Protein AF-A0A7H0H0S1-F1 (afdb_monomer)

Solvent-accessible surface area (backbone atoms only — not comparable to full-atom values): 18238 Å² total; per-residue (Å²): 135,91,83,56,93,58,48,67,60,55,50,53,62,66,44,64,87,39,47,91,67,46,51,66,54,50,51,44,63,72,69,65,70,82,73,93,69,89,72,92,74,74,80,84,65,96,81,74,85,82,80,85,84,84,82,92,79,82,78,99,81,79,84,77,73,68,64,65,61,56,61,57,58,71,75,71,66,77,82,61,91,79,72,72,86,79,77,87,87,88,84,89,82,92,73,92,73,83,75,77,72,75,81,73,51,70,68,59,53,50,44,50,51,52,44,49,51,44,60,72,71,64,38,32,31,38,34,30,47,54,31,47,52,31,70,52,56,61,54,43,71,71,39,84,70,44,62,33,38,39,34,27,23,71,48,65,68,33,47,53,44,15,42,59,72,67,36,50,90,76,42,56,67,80,62,38,73,25,53,43,80,44,79,46,53,65,70,50,84,56,82,86,54,45,88,26,38,25,36,38,30,61,69,41,68,40,63,40,57,79,89,46,46,67,42,30,45,44,31,49,50,64,62,22,47,37,48,24,41,37,40,32,40,61,23,44,54,31,47,83,73,41,93,88,52,60,95,93,60,70,99,46,92,71,52,66,54,67,42,35,69,68,54,48,50,52,52,48,52,52,52,17,66,78,55,64,34,47,67,49,76,44,75,38,68,76,72,38,96,92,43,44,14,55,24,36,35,38,44,33,37,101

Radius of gyration: 26.63 Å; Cα contacts (8 Å, |Δi|>4): 370; chains: 1; bounding box: 72×60×76 Å

InterPro domains:
  IPR026610 3'-RNA ribose 2'-O-methyltransferase, Hen1 [PTHR21404] (103-302)
  IPR029063 S-adenosyl-L-methionine-dependent methyltransferase superfamily [G3DSA:3.40.50.150] (95-302)
  IPR029063 S-adenosyl-L-methionine-dependent methyltransferase superfamily [SSF53335] (107-270)

Nearest PDB structures (foldseek):
  3jwi-assembly2_B  TM=9.469E-01  e=3.835E-27  Acetivibrio thermocellus ATCC 27405
  3jwi-assembly1_A  TM=9.321E-01  e=4.335E-27  Acetivibrio thermocellus ATCC 27405
  3jwg-assembly1_A  TM=9.479E-01  e=2.008E-26  Acetivibrio thermocellus ATCC 27405
  3jwj-assembly1_A  TM=9.426E-01  e=3.373E-25  Trichormus variabilis ATCC 29413
  3jwh-assembly2_B  TM=9.534E-01  e=8.998E-25  Trichormus variabilis ATCC 29413

Organism: NCBI:txid1385715

pLDDT: mean 76.39, std 25.42, range [26.91, 98.94]

Mean predicted aligned error: 16.57 Å

Sequence (302 aa):
MPQHPDREFITRRYLRNLREYVDPTLERLLAGEVDLTITTASPPSPLSQREGELDSSISSSSLTSGLSDLELALKASPPSPWDSALKADAGLGGEAVVEQAEKQSLHDHRLDRVAEEIRRLGAKRVLDLGCGEGKLVRRLLKIPHVEHILGMDVSHRELQRAHERLHILEMPPKQRERLTLVQGSLLYHDPRLSGYDAAAVVEVIEHLDENRLAAFEQVVFARARPGAVLVTTPNADYNQRYETLSAGEFRHQDHRFEWTRAQFAAWAAGVAERHGYRVRVEPLGPEAEEVGAPSQLAVFER

Foldseek 3Di:
DPDDPCPVVVVCVVCVVVCVPVVVVVVCVVVVDDDPDDDPDDDDDPPPPDDDDDDPDDDDDPPPPPVVVVVVVVVPDDDDPVVPPDDDDDDDDDDDDPPPPDPDDLQLLLLVVVLVVCLVLLWQFEEEEQCFLPSSVLSNLPRVSNQAYEYEHQDPVSLVNNCVVSVLVVDDPSSNVRYHYDYDDLLDADLVLADTQEYEAEAPVQLDAPVSVVSSLCRVQVRSNHQKYKYKFFAPLCQVVDPPDDPPDDPDPSGNDGDHPVRVVVVLVVSCVVRVWDKDKDAGDDADPRRGHRMIMIMTGD

Structure (mmCIF, N/CA/C/O backbone):
data_AF-A0A7H0H0S1-F1
#
_entry.id   AF-A0A7H0H0S1-F1
#
loop_
_atom_site.group_PDB
_atom_site.id
_atom_site.type_symbol
_atom_site.label_atom_id
_atom_site.label_alt_id
_atom_site.label_comp_id
_atom_site.label_asym_id
_atom_site.label_entity_id
_atom_site.label_seq_id
_atom_site.pdbx_PDB_ins_code
_atom_site.Cartn_x
_atom_site.Cartn_y
_atom_site.Cartn_z
_atom_site.occupancy
_atom_site.B_iso_or_equiv
_atom_site.auth_seq_id
_atom_site.auth_comp_id
_atom_site.auth_asym_id
_atom_site.auth_atom_id
_atom_site.pdbx_PDB_model_num
ATOM 1 N N . MET A 1 1 ? 36.741 -11.707 0.275 1.00 51.75 1 MET A N 1
ATOM 2 C CA . MET A 1 1 ? 36.618 -10.526 -0.613 1.00 51.75 1 MET A CA 1
ATOM 3 C C . MET A 1 1 ? 37.913 -9.680 -0.679 1.00 51.75 1 MET A C 1
ATOM 5 O O . MET A 1 1 ? 37.859 -8.500 -0.354 1.00 51.75 1 MET A O 1
ATOM 9 N N . PRO A 1 2 ? 39.101 -10.193 -1.067 1.00 48.47 2 PRO A N 1
ATOM 10 C CA . PRO A 1 2 ? 40.307 -9.350 -1.045 1.00 48.47 2 PRO A CA 1
ATOM 11 C C . PRO A 1 2 ? 40.525 -8.512 -2.319 1.00 48.47 2 PRO A C 1
ATOM 13 O O . PRO A 1 2 ? 41.210 -7.499 -2.230 1.00 48.47 2 PRO A O 1
ATOM 16 N N . GLN A 1 3 ? 39.941 -8.888 -3.466 1.00 53.81 3 GLN A N 1
ATOM 17 C CA . GLN A 1 3 ? 40.306 -8.367 -4.799 1.00 53.81 3 GLN A CA 1
ATOM 18 C C . GLN A 1 3 ? 39.150 -7.661 -5.541 1.00 53.81 3 GLN A C 1
ATOM 20 O O . GLN A 1 3 ? 39.005 -7.818 -6.748 1.00 53.81 3 GLN A O 1
ATOM 25 N N . HIS A 1 4 ? 38.294 -6.906 -4.844 1.00 59.38 4 HIS A N 1
ATOM 26 C CA . HIS A 1 4 ? 37.287 -6.089 -5.536 1.00 59.38 4 HIS A CA 1
ATOM 27 C C . HIS A 1 4 ? 37.911 -4.752 -5.988 1.00 59.38 4 HIS A C 1
ATOM 29 O O . HIS A 1 4 ? 38.485 -4.070 -5.133 1.00 59.38 4 HIS A O 1
ATOM 35 N N . PRO A 1 5 ? 37.793 -4.349 -7.270 1.00 63.06 5 PRO A N 1
ATOM 36 C CA . PRO A 1 5 ? 38.437 -3.140 -7.802 1.00 63.06 5 PRO A CA 1
ATOM 37 C C . PRO A 1 5 ? 38.021 -1.866 -7.049 1.00 63.06 5 PRO A C 1
ATOM 39 O O . P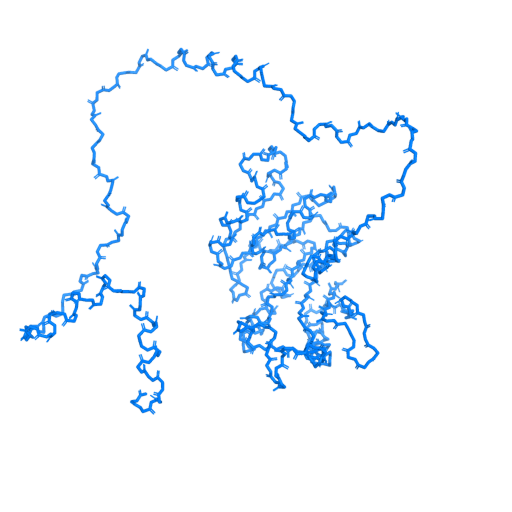RO A 1 5 ? 38.865 -1.041 -6.721 1.00 63.06 5 PRO A O 1
ATOM 42 N N . ASP A 1 6 ? 36.756 -1.774 -6.633 1.00 60.72 6 ASP A N 1
ATOM 43 C CA . ASP A 1 6 ? 36.234 -0.605 -5.904 1.00 60.72 6 ASP A CA 1
ATOM 44 C C . ASP A 1 6 ? 36.243 -0.742 -4.374 1.00 60.72 6 ASP A C 1
ATOM 46 O O . ASP A 1 6 ? 35.540 -0.012 -3.668 1.00 60.72 6 ASP A O 1
ATOM 50 N N . ARG A 1 7 ? 37.021 -1.683 -3.818 1.00 62.78 7 ARG A N 1
ATOM 51 C CA . ARG A 1 7 ? 37.031 -1.956 -2.368 1.00 62.78 7 ARG A CA 1
ATOM 52 C C . ARG A 1 7 ? 37.318 -0.700 -1.551 1.00 62.78 7 ARG A C 1
ATOM 54 O O . ARG A 1 7 ? 36.651 -0.464 -0.547 1.00 62.78 7 ARG A O 1
ATOM 61 N N . GLU A 1 8 ? 38.283 0.115 -1.971 1.00 49.09 8 GLU A N 1
ATOM 62 C CA . GLU A 1 8 ? 38.632 1.349 -1.258 1.00 49.09 8 GLU A CA 1
ATOM 63 C C . GLU A 1 8 ? 37.505 2.379 -1.274 1.00 49.09 8 GLU A C 1
ATOM 65 O O . GLU A 1 8 ? 37.247 3.018 -0.255 1.00 49.09 8 GLU A O 1
ATOM 70 N N . PHE A 1 9 ? 36.798 2.512 -2.395 1.00 56.62 9 PHE A N 1
ATOM 71 C CA . PHE A 1 9 ? 35.687 3.447 -2.522 1.00 56.62 9 PHE A CA 1
ATOM 72 C C . PHE A 1 9 ? 34.494 3.018 -1.659 1.00 56.62 9 PHE A C 1
ATOM 74 O O . PHE A 1 9 ? 33.947 3.826 -0.905 1.00 56.62 9 PHE A O 1
ATOM 81 N N . ILE A 1 10 ? 34.151 1.726 -1.696 1.00 58.00 10 ILE A N 1
ATOM 82 C CA . ILE A 1 10 ? 33.080 1.127 -0.887 1.00 58.00 10 ILE A CA 1
ATOM 83 C C . ILE A 1 10 ? 33.393 1.277 0.606 1.00 58.00 10 ILE A C 1
ATOM 85 O O . ILE A 1 10 ? 32.547 1.723 1.382 1.00 58.00 10 ILE A O 1
ATOM 89 N N . THR A 1 11 ? 34.633 0.985 0.999 1.00 57.53 11 THR A N 1
ATOM 90 C CA . THR A 1 11 ? 35.072 1.079 2.397 1.00 57.53 11 THR A CA 1
ATOM 91 C C . THR A 1 11 ? 35.058 2.531 2.882 1.00 57.53 11 THR A C 1
ATOM 93 O O . THR A 1 11 ? 34.497 2.821 3.936 1.00 57.53 11 THR A O 1
ATOM 96 N N . ARG A 1 12 ? 35.581 3.484 2.096 1.00 58.66 12 ARG A N 1
ATOM 97 C CA . ARG A 1 12 ? 35.566 4.913 2.463 1.00 58.66 12 ARG A CA 1
ATOM 98 C C . ARG A 1 12 ? 34.150 5.474 2.564 1.00 58.66 12 ARG A C 1
ATOM 100 O O . ARG A 1 12 ? 33.887 6.287 3.446 1.00 58.66 12 ARG A O 1
ATOM 107 N N . ARG A 1 13 ? 33.233 5.046 1.691 1.00 60.16 13 ARG A N 1
ATOM 108 C CA . ARG A 1 13 ? 31.828 5.477 1.721 1.00 60.16 13 ARG A CA 1
ATOM 109 C C . ARG A 1 13 ? 31.092 4.930 2.944 1.00 60.16 13 ARG A C 1
ATOM 111 O O . ARG A 1 13 ? 30.329 5.674 3.552 1.00 60.16 13 ARG A O 1
ATOM 118 N N . TYR A 1 14 ? 31.351 3.679 3.322 1.00 54.59 14 TYR A N 1
ATOM 119 C CA . TYR A 1 14 ? 30.740 3.040 4.492 1.00 54.59 14 TYR A CA 1
ATOM 120 C C . TYR A 1 14 ? 31.248 3.634 5.815 1.00 54.59 14 TYR A C 1
ATOM 122 O O . TYR A 1 14 ? 30.470 3.877 6.732 1.00 54.59 14 TYR A O 1
ATOM 130 N N . LEU A 1 15 ? 32.543 3.955 5.896 1.00 59.78 15 LEU A N 1
ATOM 131 C CA . LEU A 1 15 ? 33.161 4.502 7.109 1.00 59.78 15 LEU A CA 1
ATOM 132 C C . LEU A 1 15 ? 32.987 6.023 7.265 1.00 59.78 15 LEU A C 1
ATOM 134 O O . LEU A 1 15 ? 33.249 6.565 8.337 1.00 59.78 15 LEU A O 1
ATOM 138 N N . ARG A 1 16 ? 32.505 6.730 6.232 1.00 52.47 16 ARG A N 1
ATOM 139 C CA . ARG A 1 16 ? 32.332 8.196 6.243 1.00 52.47 16 ARG A CA 1
ATOM 140 C C . ARG A 1 16 ? 31.423 8.698 7.372 1.00 52.47 16 ARG A C 1
ATOM 142 O O . ARG A 1 16 ? 31.671 9.785 7.881 1.00 52.47 16 ARG A O 1
ATOM 149 N N . ASN A 1 17 ? 30.422 7.911 7.770 1.00 52.28 17 ASN A N 1
ATOM 150 C CA . ASN A 1 17 ? 29.458 8.264 8.822 1.00 52.28 17 ASN A CA 1
ATOM 151 C C . ASN A 1 17 ? 29.752 7.577 10.170 1.00 52.28 17 ASN A C 1
ATOM 153 O O . ASN A 1 17 ? 28.942 7.665 11.084 1.00 52.28 17 ASN A O 1
ATOM 157 N N . LEU A 1 18 ? 30.888 6.880 10.285 1.00 54.31 18 LEU A N 1
ATOM 158 C CA . LEU A 1 18 ? 31.301 6.125 11.476 1.00 54.31 18 LEU A CA 1
ATOM 159 C C . LEU A 1 18 ? 32.645 6.615 12.043 1.00 54.31 18 LEU A C 1
ATOM 161 O O . LEU A 1 18 ? 33.227 5.944 12.890 1.00 54.31 18 LEU A O 1
ATOM 165 N N . ARG A 1 19 ? 33.142 7.776 11.588 1.00 52.06 19 ARG A N 1
ATOM 166 C CA . ARG A 1 19 ? 34.465 8.317 11.957 1.00 52.06 19 ARG A CA 1
ATOM 167 C C . ARG A 1 19 ? 34.700 8.378 13.469 1.00 52.06 19 ARG A C 1
ATOM 169 O O . ARG A 1 19 ? 35.736 7.910 13.917 1.00 52.06 19 ARG A O 1
ATOM 176 N N . GLU A 1 20 ? 33.706 8.802 14.252 1.00 52.19 20 GLU A N 1
ATOM 177 C CA . GLU A 1 20 ? 33.796 8.847 15.726 1.00 52.19 20 GLU A CA 1
ATOM 178 C C . GLU A 1 20 ? 34.090 7.488 16.391 1.00 52.19 20 GLU A C 1
ATOM 180 O O . GLU A 1 20 ? 34.655 7.452 17.479 1.00 52.19 20 GLU A O 1
ATOM 185 N N . TYR A 1 21 ? 33.754 6.367 15.748 1.00 57.50 21 TYR A N 1
ATOM 186 C CA . TYR A 1 21 ? 33.985 5.015 16.277 1.00 57.50 21 TYR A CA 1
ATOM 187 C C . TYR A 1 21 ? 35.213 4.333 15.656 1.00 57.50 21 TYR A C 1
ATOM 189 O O . TYR A 1 21 ? 35.833 3.449 16.254 1.00 57.50 21 TYR A O 1
ATOM 197 N N . VAL A 1 22 ? 35.555 4.733 14.433 1.00 57.22 22 VAL A N 1
ATOM 198 C CA . VAL A 1 22 ? 36.598 4.120 13.605 1.00 57.22 22 VAL A CA 1
ATOM 199 C C . VAL A 1 22 ? 37.970 4.696 13.944 1.00 57.22 22 VAL A C 1
ATOM 201 O O . VAL A 1 22 ? 38.921 3.930 14.094 1.00 57.22 22 VAL A O 1
ATOM 204 N N . ASP A 1 23 ? 38.053 6.009 14.148 1.00 61.53 23 ASP A N 1
ATOM 205 C CA . ASP A 1 23 ? 39.304 6.723 14.408 1.00 61.53 23 ASP A CA 1
ATOM 206 C C . ASP A 1 23 ? 39.995 6.281 15.719 1.00 61.53 23 ASP A C 1
ATOM 208 O O . ASP A 1 23 ? 41.158 5.879 15.646 1.00 61.53 23 ASP A O 1
ATOM 212 N N . PRO A 1 24 ? 39.318 6.185 16.886 1.00 63.12 24 PRO A N 1
ATOM 213 C CA . PRO A 1 24 ? 39.983 5.745 18.121 1.00 63.12 24 PRO A CA 1
ATOM 214 C C . PRO A 1 24 ? 40.413 4.268 18.085 1.00 63.12 24 PRO A C 1
ATOM 216 O O . PRO A 1 24 ? 41.373 3.872 18.744 1.00 63.12 24 PRO A O 1
ATOM 219 N N . THR A 1 25 ? 39.727 3.430 17.302 1.00 60.41 25 THR A N 1
ATOM 220 C CA . THR A 1 25 ? 40.088 2.012 17.135 1.00 60.41 25 THR A CA 1
ATOM 221 C C . THR A 1 25 ? 41.319 1.860 16.234 1.00 60.41 25 THR A C 1
ATOM 223 O O . THR A 1 25 ? 42.203 1.047 16.510 1.00 60.41 25 THR A O 1
ATOM 226 N N . LEU A 1 26 ? 41.403 2.664 15.170 1.00 57.91 26 LEU A N 1
ATOM 227 C CA . LEU A 1 26 ? 42.546 2.707 14.256 1.00 57.91 26 LEU A CA 1
ATOM 228 C C . LEU A 1 26 ? 43.794 3.304 14.911 1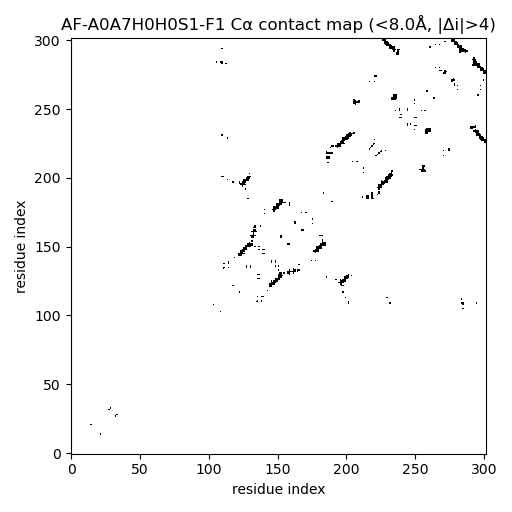.00 57.91 26 LEU A C 1
ATOM 230 O O . LEU A 1 26 ? 44.885 2.779 14.697 1.00 57.91 26 LEU A O 1
ATOM 234 N N . GLU A 1 27 ? 43.645 4.336 15.743 1.00 62.88 27 GLU A N 1
ATOM 235 C CA . GLU A 1 27 ? 44.756 4.910 16.511 1.00 62.88 27 GLU A CA 1
ATOM 236 C C . GLU A 1 27 ? 45.379 3.889 17.471 1.00 62.88 27 GLU A C 1
ATOM 238 O O . GLU A 1 27 ? 46.601 3.767 17.515 1.00 62.88 27 GLU A O 1
ATOM 243 N N . ARG A 1 28 ? 44.568 3.075 18.165 1.00 61.81 28 ARG A N 1
ATOM 244 C CA . ARG A 1 28 ? 45.067 2.014 19.065 1.00 61.81 28 ARG A CA 1
ATOM 245 C C . ARG A 1 28 ? 45.800 0.895 18.321 1.00 61.81 28 ARG A C 1
ATOM 247 O O . ARG A 1 28 ? 46.817 0.403 18.800 1.00 61.81 28 ARG A O 1
ATOM 254 N N . LEU A 1 29 ? 45.323 0.528 17.129 1.00 58.50 29 LEU A N 1
ATOM 255 C CA . LEU A 1 29 ? 45.982 -0.460 16.266 1.00 58.50 29 LEU A CA 1
ATOM 256 C C . LEU A 1 29 ? 47.311 0.055 15.692 1.00 58.50 29 LEU A C 1
ATOM 258 O O . LEU A 1 29 ? 48.264 -0.712 15.574 1.00 58.50 29 LEU A O 1
ATOM 262 N N . LEU A 1 30 ? 47.386 1.344 15.346 1.00 63.22 30 LEU A N 1
ATOM 263 C CA . LEU A 1 30 ? 48.600 1.981 14.824 1.00 63.22 30 LEU A CA 1
ATOM 264 C C . LEU A 1 30 ? 49.627 2.297 15.922 1.00 63.22 30 LEU A C 1
ATOM 266 O O . LEU A 1 30 ? 50.823 2.297 15.642 1.00 63.22 30 LEU A O 1
ATOM 270 N N . ALA A 1 31 ? 49.180 2.507 17.164 1.00 64.44 31 ALA A N 1
ATOM 271 C CA . ALA A 1 31 ? 50.039 2.713 18.332 1.00 64.44 31 ALA A CA 1
ATOM 272 C C . ALA A 1 31 ? 50.727 1.425 18.838 1.00 64.44 31 ALA A C 1
ATOM 274 O O . ALA A 1 31 ? 51.567 1.494 19.731 1.00 64.44 31 ALA A O 1
ATOM 275 N N . GLY A 1 32 ? 50.416 0.256 18.261 1.00 52.78 32 GLY A N 1
ATOM 276 C CA . GLY A 1 32 ? 51.100 -1.007 18.565 1.00 52.78 32 GLY A CA 1
ATOM 277 C C . GLY A 1 32 ? 50.740 -1.639 19.915 1.00 52.78 32 GLY A C 1
ATOM 278 O O . GLY A 1 32 ? 51.398 -2.595 20.326 1.00 52.78 32 GLY A O 1
ATOM 279 N N . GLU A 1 33 ? 49.700 -1.160 20.599 1.00 53.19 33 GLU A N 1
ATOM 280 C CA . GLU A 1 33 ? 49.197 -1.789 21.822 1.00 53.19 33 GLU A CA 1
ATOM 281 C C . GLU A 1 33 ? 48.355 -3.022 21.473 1.00 53.19 33 GLU A C 1
ATOM 283 O O . GLU A 1 33 ? 47.150 -2.948 21.232 1.00 53.19 33 GLU A O 1
ATOM 288 N N . VAL A 1 34 ? 49.004 -4.185 21.437 1.00 48.88 34 VAL A N 1
ATOM 289 C CA . VAL A 1 34 ? 48.320 -5.479 21.371 1.00 48.88 34 VAL A CA 1
ATOM 290 C C . VAL A 1 34 ? 48.248 -6.048 22.784 1.00 48.88 34 VAL A C 1
ATOM 292 O O . VAL A 1 34 ? 49.156 -6.754 23.212 1.00 48.88 34 VAL A O 1
ATOM 295 N N . ASP A 1 35 ? 47.160 -5.763 23.498 1.00 46.22 35 ASP A N 1
ATOM 296 C CA . ASP A 1 35 ? 46.737 -6.599 24.623 1.00 46.22 35 ASP A CA 1
ATOM 297 C C . ASP A 1 35 ? 45.446 -7.331 24.235 1.00 46.22 35 ASP A C 1
ATOM 299 O O . ASP A 1 35 ? 44.381 -6.733 24.075 1.00 46.22 35 ASP A O 1
ATOM 303 N N . LEU A 1 36 ? 45.556 -8.642 24.005 1.00 46.06 36 LEU A N 1
ATOM 304 C CA . LEU A 1 36 ? 44.451 -9.523 23.614 1.00 46.06 36 LEU A CA 1
ATOM 305 C C . LEU A 1 36 ? 43.683 -10.018 24.847 1.00 46.06 36 LEU A C 1
ATOM 307 O O . LEU A 1 36 ? 43.446 -11.216 25.010 1.00 46.06 36 LEU A O 1
ATOM 311 N N . THR A 1 37 ? 43.249 -9.099 25.705 1.00 41.47 37 THR A N 1
ATOM 312 C CA . THR A 1 37 ? 42.201 -9.385 26.684 1.00 41.47 37 THR A CA 1
ATOM 313 C C . THR A 1 37 ? 40.862 -8.919 26.111 1.00 41.47 37 THR A C 1
ATOM 315 O O . THR A 1 37 ? 40.578 -7.732 25.971 1.00 41.47 37 THR A O 1
ATOM 318 N N . ILE A 1 38 ? 40.020 -9.879 25.711 1.00 43.75 38 ILE A N 1
ATOM 319 C CA . ILE A 1 38 ? 38.647 -9.604 25.273 1.00 43.75 38 ILE A CA 1
ATOM 320 C C . ILE A 1 38 ? 37.872 -9.085 26.490 1.00 43.75 38 ILE A C 1
ATOM 322 O O . ILE A 1 38 ? 37.417 -9.864 27.324 1.00 43.75 38 ILE A O 1
ATOM 326 N N . THR A 1 39 ? 37.716 -7.767 26.593 1.00 43.22 39 THR A N 1
ATOM 327 C CA . THR A 1 39 ? 36.712 -7.151 27.463 1.00 43.22 39 THR A CA 1
ATOM 328 C C . THR A 1 39 ? 35.393 -7.051 26.697 1.00 43.22 39 THR A C 1
ATOM 330 O O . THR A 1 39 ? 35.318 -6.460 25.622 1.00 43.22 39 THR A O 1
ATOM 333 N N . THR A 1 40 ? 34.335 -7.663 27.231 1.00 40.69 40 THR A N 1
ATOM 334 C CA . THR A 1 40 ? 32.980 -7.702 26.649 1.00 40.69 40 THR A CA 1
ATOM 335 C C . THR A 1 40 ? 32.166 -6.431 26.925 1.00 40.69 40 THR A C 1
ATOM 337 O O . THR A 1 40 ? 30.938 -6.480 26.993 1.00 40.69 40 THR A O 1
ATOM 340 N N . ALA A 1 41 ? 32.812 -5.282 27.121 1.00 42.53 41 ALA A N 1
ATOM 341 C CA . ALA A 1 41 ? 32.106 -4.031 27.371 1.00 42.53 41 ALA A CA 1
ATOM 342 C C . ALA A 1 41 ? 31.658 -3.387 26.047 1.00 42.53 41 ALA A C 1
ATOM 344 O O . ALA A 1 41 ? 32.478 -2.965 25.234 1.00 42.53 41 ALA A O 1
ATOM 345 N N . SER A 1 42 ? 30.340 -3.304 25.838 1.00 41.59 42 SER A N 1
ATOM 346 C CA . SER A 1 42 ? 29.752 -2.472 24.780 1.00 41.59 42 SER A CA 1
ATOM 347 C C . SER A 1 42 ? 29.973 -0.985 25.095 1.00 41.59 42 SER A C 1
ATOM 349 O O . SER A 1 42 ? 29.920 -0.614 26.271 1.00 41.59 42 SER A O 1
ATOM 351 N N . PRO A 1 43 ? 30.196 -0.118 24.089 1.00 42.59 43 PRO A N 1
ATOM 352 C CA . PRO A 1 43 ? 30.277 1.320 24.323 1.00 42.59 43 PRO A CA 1
ATOM 353 C C . PRO A 1 43 ? 28.944 1.843 24.887 1.00 42.59 43 PRO A C 1
ATOM 355 O O . PRO A 1 43 ? 27.885 1.287 24.569 1.00 42.59 43 PRO A O 1
ATOM 358 N N . PRO A 1 44 ? 28.967 2.890 25.732 1.00 40.72 44 PRO A N 1
ATOM 359 C CA . PRO A 1 44 ? 27.749 3.434 26.312 1.00 40.72 44 PRO A CA 1
ATOM 360 C C . PRO A 1 44 ? 26.812 3.959 25.219 1.00 40.72 44 PRO A C 1
ATOM 362 O O . PRO A 1 44 ? 27.231 4.593 24.251 1.00 40.72 44 PRO A O 1
ATOM 365 N N . SER A 1 45 ? 25.523 3.675 25.398 1.00 41.41 45 SER A N 1
ATOM 366 C CA . SER A 1 45 ? 24.447 4.188 24.553 1.00 41.41 45 SER A CA 1
ATOM 367 C C . SER A 1 45 ? 24.312 5.708 24.745 1.00 41.41 45 SER A C 1
ATOM 369 O O . SER A 1 45 ? 24.345 6.167 25.889 1.00 41.41 45 SER A O 1
ATOM 371 N N . PRO A 1 46 ? 24.088 6.509 23.685 1.00 37.78 46 PRO A N 1
ATOM 372 C CA . PRO A 1 46 ? 23.969 7.971 23.776 1.00 37.78 46 PRO A CA 1
ATOM 373 C C . PRO A 1 46 ? 22.714 8.469 24.525 1.00 37.78 46 PRO A C 1
ATOM 375 O O . PRO A 1 46 ? 22.442 9.665 24.548 1.00 37.78 46 PRO A O 1
ATOM 378 N N . LEU A 1 47 ? 21.952 7.576 25.164 1.00 37.31 47 LEU A N 1
ATOM 379 C CA . LEU A 1 47 ? 20.775 7.896 25.976 1.00 37.31 47 LEU A CA 1
ATOM 380 C C . LEU A 1 47 ? 21.035 7.913 27.494 1.00 37.31 47 LEU A C 1
ATOM 382 O O . LEU A 1 47 ? 20.097 8.149 28.245 1.00 37.31 47 LEU A O 1
ATOM 386 N N . SER A 1 48 ? 22.268 7.699 27.974 1.00 40.59 48 SER A N 1
ATOM 387 C CA . SER A 1 48 ? 22.556 7.651 29.423 1.00 40.59 48 SER A CA 1
ATOM 388 C C . SER A 1 48 ? 23.251 8.892 29.999 1.00 40.59 48 SER A C 1
ATOM 390 O O . SER A 1 48 ? 23.752 8.842 31.118 1.00 40.59 48 SER A O 1
ATOM 392 N N . GLN A 1 49 ? 23.311 10.009 29.269 1.00 38.09 49 GLN A N 1
ATOM 393 C CA . GLN A 1 49 ? 23.826 11.280 29.795 1.00 38.09 49 GLN A CA 1
ATOM 394 C C . GLN A 1 49 ? 22.742 12.354 29.772 1.00 38.09 49 GLN A C 1
ATOM 396 O O . GLN A 1 49 ? 22.812 13.305 28.999 1.00 38.09 49 GLN A O 1
ATOM 401 N N . ARG A 1 50 ? 21.714 12.161 30.603 1.00 35.25 50 ARG A N 1
ATOM 402 C CA . ARG A 1 50 ? 20.835 13.216 31.140 1.00 35.25 50 ARG A CA 1
ATOM 403 C C . ARG A 1 50 ? 19.940 12.641 32.245 1.00 35.25 50 ARG A C 1
ATOM 405 O O . ARG A 1 50 ? 18.727 12.789 32.222 1.00 35.25 50 ARG A O 1
ATOM 412 N N . GLU A 1 51 ? 20.549 11.980 33.222 1.00 36.25 51 GLU A N 1
ATOM 413 C CA . GLU A 1 51 ? 19.911 11.743 34.519 1.00 36.25 51 GLU A CA 1
ATOM 414 C C . GLU A 1 51 ? 20.892 12.166 35.618 1.00 36.25 51 GLU A C 1
ATOM 416 O O . GLU A 1 51 ? 22.017 11.676 35.686 1.00 36.25 51 GLU A O 1
ATOM 421 N N . GLY A 1 52 ? 20.459 13.145 36.414 1.00 31.03 52 GLY A N 1
ATOM 422 C CA . GLY A 1 52 ? 21.233 13.918 37.390 1.00 31.03 52 GLY A CA 1
ATOM 423 C C . GLY A 1 52 ? 21.044 15.407 37.073 1.00 31.03 52 GLY A C 1
ATOM 424 O O . GLY A 1 52 ? 21.460 15.851 36.013 1.00 31.03 52 GLY A O 1
ATOM 425 N N . GLU A 1 53 ? 20.352 16.239 37.845 1.00 32.16 53 GLU A N 1
ATOM 426 C CA . GLU A 1 53 ? 19.918 16.197 39.241 1.00 32.16 53 GLU A CA 1
ATOM 427 C C . GLU A 1 53 ? 18.532 16.867 39.327 1.00 32.16 53 GLU A C 1
ATOM 429 O O . GLU A 1 53 ? 18.330 17.949 38.778 1.00 32.16 53 GLU A O 1
ATOM 434 N N . LEU A 1 54 ? 17.567 16.242 40.007 1.00 32.31 54 LEU A N 1
ATOM 435 C CA . LEU A 1 54 ? 16.342 16.915 40.449 1.00 32.31 54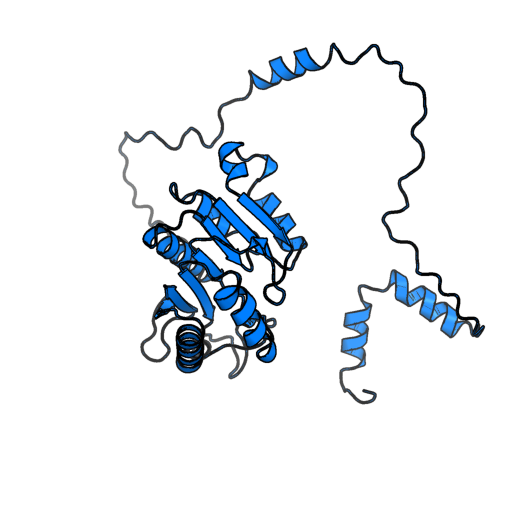 LEU A CA 1
ATOM 436 C C . LEU A 1 54 ? 16.450 17.090 41.960 1.00 32.31 54 LEU A C 1
ATOM 438 O O . LEU A 1 54 ? 16.316 16.134 42.723 1.00 32.31 54 LEU A O 1
ATOM 442 N N . ASP A 1 55 ? 16.758 18.325 42.346 1.00 33.19 55 ASP A N 1
ATOM 443 C CA . ASP A 1 55 ? 16.799 18.806 43.719 1.00 33.19 55 ASP A CA 1
ATOM 444 C C . ASP A 1 55 ? 15.423 18.639 44.386 1.00 33.19 55 ASP A C 1
ATOM 446 O O . ASP A 1 55 ? 14.378 19.063 43.882 1.00 33.19 55 ASP A O 1
ATOM 450 N N . SER A 1 56 ? 15.431 17.974 45.534 1.00 40.56 56 SER A N 1
ATOM 451 C CA . SER A 1 56 ? 14.277 17.720 46.377 1.00 40.56 56 SER A CA 1
ATOM 452 C C . SER A 1 56 ? 13.960 18.948 47.233 1.00 40.56 56 SER A C 1
ATOM 454 O O . SER A 1 56 ? 14.323 18.992 48.407 1.00 40.56 56 SER A O 1
ATOM 456 N N . SER A 1 57 ? 13.251 19.935 46.677 1.00 38.41 57 SER A N 1
ATOM 457 C CA . SER A 1 57 ? 12.612 20.992 47.479 1.00 38.41 57 SER A CA 1
ATOM 458 C C . SER A 1 57 ? 11.516 21.777 46.737 1.00 38.41 57 SER A C 1
ATOM 460 O O . SER A 1 57 ? 11.624 22.982 46.535 1.00 38.41 57 SER A O 1
ATOM 462 N N . ILE A 1 58 ? 10.389 21.142 46.382 1.00 34.94 58 ILE A N 1
ATOM 463 C CA . ILE A 1 58 ? 9.163 21.896 46.043 1.00 34.94 58 ILE A CA 1
ATOM 464 C C . ILE A 1 58 ? 7.964 21.318 46.797 1.00 34.94 58 ILE A C 1
ATOM 466 O O . ILE A 1 58 ? 7.547 20.182 46.592 1.00 34.94 58 ILE A O 1
ATOM 470 N N . SER A 1 59 ? 7.445 22.136 47.714 1.00 38.38 59 SER A N 1
ATOM 471 C CA . SER A 1 59 ? 6.302 21.858 48.580 1.00 38.38 59 SER A CA 1
ATOM 472 C C . SER A 1 59 ? 4.968 22.000 47.832 1.00 38.38 59 SER A C 1
ATOM 474 O O . SER A 1 59 ? 4.819 22.810 46.918 1.00 38.38 59 SER A O 1
ATOM 476 N N . SER A 1 60 ? 3.984 21.202 48.238 1.00 39.59 60 SER A N 1
ATOM 477 C CA . SER A 1 60 ? 2.727 20.909 47.542 1.00 39.59 60 SER A CA 1
ATOM 478 C C . SER A 1 60 ? 1.613 21.958 47.722 1.00 39.59 60 SER A C 1
ATOM 480 O O . SER A 1 60 ? 0.485 21.592 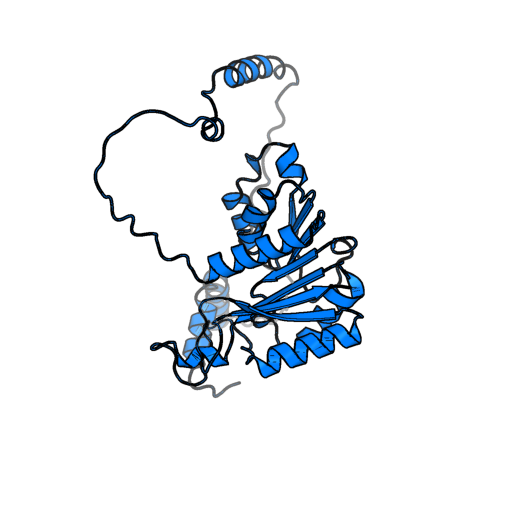48.053 1.00 39.59 60 SER A O 1
ATOM 482 N N . SER A 1 61 ? 1.877 23.254 47.525 1.00 38.91 61 SER A N 1
ATOM 483 C CA . SER A 1 61 ? 0.858 24.301 47.764 1.00 38.91 61 SER A CA 1
ATOM 484 C C . SER A 1 61 ? 0.666 25.359 46.667 1.00 38.91 61 SER A C 1
ATOM 486 O O . SER A 1 61 ? -0.042 26.336 46.897 1.00 38.91 61 SER A O 1
ATOM 488 N N . SER A 1 62 ? 1.189 25.166 45.453 1.00 42.34 62 SER A N 1
ATOM 489 C CA . SER A 1 62 ? 1.135 26.192 44.387 1.00 42.34 62 SER A CA 1
ATOM 490 C C . SER A 1 62 ? 0.693 25.679 43.004 1.00 42.34 62 SER A C 1
ATOM 492 O O . SER A 1 62 ? 1.098 26.216 41.979 1.00 42.34 62 SER A O 1
ATOM 494 N N . LEU A 1 63 ? -0.182 24.665 42.949 1.00 39.44 63 LEU A N 1
ATOM 495 C CA . LEU A 1 63 ? -0.731 24.115 41.690 1.00 39.44 63 LEU A CA 1
ATOM 496 C C . LEU A 1 63 ? -2.205 24.470 41.415 1.00 39.44 63 LEU A C 1
ATOM 498 O O . LEU A 1 63 ? -2.841 23.842 40.574 1.00 39.44 63 LEU A O 1
ATOM 502 N N . THR A 1 64 ? -2.769 25.472 42.091 1.00 36.88 64 THR A N 1
ATOM 503 C CA . THR A 1 64 ? -4.192 25.838 41.934 1.00 36.88 64 THR A CA 1
ATOM 504 C C . THR A 1 64 ? -4.441 27.193 41.268 1.00 36.88 64 THR A C 1
ATOM 506 O O . THR A 1 64 ? -5.589 27.491 40.958 1.00 36.88 64 THR A O 1
ATOM 509 N N . SER A 1 65 ? -3.409 27.990 40.968 1.00 38.97 65 SER A N 1
ATOM 510 C CA . SER A 1 65 ? -3.570 29.301 40.309 1.00 38.97 65 SER A CA 1
ATOM 511 C C . SER A 1 65 ? -3.250 29.319 38.807 1.00 38.97 65 SER A C 1
ATOM 513 O O . SER A 1 65 ? -3.591 30.283 38.137 1.00 38.97 65 SER A O 1
ATOM 515 N N . GLY A 1 66 ? -2.631 28.269 38.253 1.00 37.53 66 GLY A N 1
ATOM 516 C CA . GLY A 1 66 ? -2.231 28.227 36.833 1.00 37.53 66 GLY A CA 1
ATOM 517 C C . GLY A 1 66 ? -3.294 27.695 35.861 1.00 37.53 66 GLY A C 1
ATOM 518 O O . GLY A 1 66 ? -3.137 27.821 34.650 1.00 37.53 66 GLY A O 1
ATOM 519 N N . LEU A 1 67 ? -4.374 27.090 36.369 1.00 39.22 67 LEU A N 1
ATOM 520 C CA . LEU A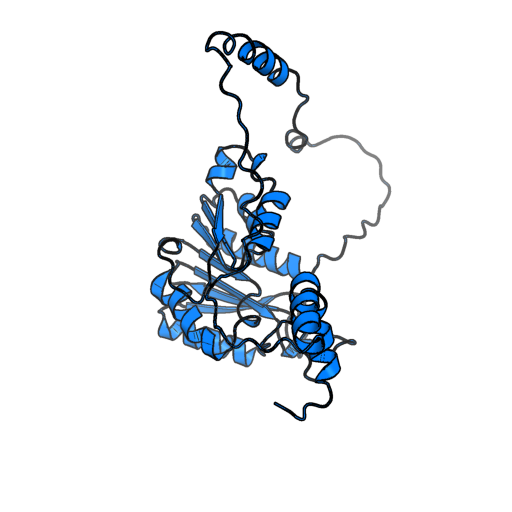 1 67 ? -5.425 26.491 35.534 1.00 39.22 67 LEU A CA 1
ATOM 521 C C . LEU A 1 67 ? -6.475 27.513 35.073 1.00 39.22 67 LEU A C 1
ATOM 523 O O . LEU A 1 67 ? -7.038 27.355 33.994 1.00 39.22 67 LEU A O 1
ATOM 527 N N . SER A 1 68 ? -6.689 28.591 35.833 1.00 40.44 68 SER A N 1
ATOM 528 C CA . SER A 1 68 ? -7.626 29.663 35.472 1.00 40.44 68 SER A CA 1
ATOM 529 C C . SER A 1 68 ? -7.118 30.546 34.328 1.00 40.44 68 SER A C 1
ATOM 531 O O . SER A 1 68 ? -7.913 30.998 33.506 1.00 40.44 68 SER A O 1
ATOM 533 N N . ASP A 1 69 ? -5.800 30.741 34.223 1.00 38.31 69 ASP A N 1
ATOM 534 C CA . ASP A 1 69 ? -5.201 31.595 33.186 1.00 38.31 69 ASP A CA 1
ATOM 535 C C . ASP A 1 69 ? -5.119 30.888 31.820 1.00 38.31 69 ASP A C 1
ATOM 537 O O . ASP A 1 69 ? -5.229 31.529 30.772 1.00 38.31 69 ASP A O 1
ATOM 541 N N . LEU A 1 70 ? -5.023 29.552 31.808 1.00 39.06 70 LEU A N 1
ATOM 542 C CA . LEU A 1 70 ? -5.043 28.753 30.578 1.00 39.06 70 LEU A CA 1
ATOM 543 C C . LEU A 1 70 ? -6.446 28.711 29.940 1.00 39.06 70 LEU A C 1
ATOM 545 O O . LEU A 1 70 ? -6.585 28.702 28.716 1.00 39.06 70 LEU A O 1
ATOM 549 N N . GLU A 1 71 ? -7.496 28.737 30.766 1.00 36.75 71 GLU A N 1
ATOM 550 C CA . GLU A 1 71 ? -8.895 28.687 30.323 1.00 36.75 71 GLU A CA 1
ATOM 551 C C . GLU A 1 71 ? -9.378 30.022 29.719 1.00 36.75 71 GLU A C 1
ATOM 553 O O . GLU A 1 71 ? -10.258 30.035 28.852 1.00 36.75 71 GLU A O 1
ATOM 558 N N . LEU A 1 72 ? -8.760 31.148 30.102 1.00 38.19 72 LEU A N 1
ATOM 559 C CA . LEU A 1 72 ? -8.992 32.452 29.468 1.00 38.19 72 LEU A CA 1
ATOM 560 C C . LEU A 1 72 ? -8.278 32.596 28.112 1.00 38.19 72 LEU A C 1
ATOM 562 O O . LEU A 1 72 ? -8.835 33.215 27.205 1.00 38.19 72 LEU A O 1
ATOM 566 N N . ALA A 1 73 ? -7.100 31.990 27.929 1.00 36.75 73 ALA A N 1
ATOM 567 C CA . ALA A 1 73 ? -6.350 32.054 26.668 1.00 36.75 73 ALA A CA 1
ATOM 568 C C . ALA A 1 73 ? -7.005 31.244 25.525 1.00 36.75 73 ALA A C 1
ATOM 570 O O . ALA A 1 73 ? -6.938 31.634 24.358 1.00 36.75 73 ALA A O 1
ATOM 571 N N . LEU A 1 74 ? -7.713 30.158 25.856 1.00 38.44 74 LEU A N 1
ATOM 572 C CA . LEU A 1 74 ? -8.454 29.323 24.896 1.00 38.44 74 LEU A CA 1
ATOM 573 C C . LEU A 1 74 ? -9.716 29.997 24.328 1.00 38.44 74 LEU A C 1
ATOM 575 O O . LEU A 1 74 ? -10.190 29.603 23.264 1.00 38.44 74 LEU A O 1
ATOM 579 N N . LYS A 1 75 ? -10.252 31.029 24.993 1.00 39.06 75 LYS A N 1
ATOM 580 C CA . LYS A 1 75 ? -11.465 31.746 24.554 1.00 39.06 75 LYS A CA 1
ATOM 581 C C . LYS A 1 75 ? -11.198 32.916 23.599 1.00 39.06 75 LYS A C 1
ATOM 583 O O . LYS A 1 75 ? -12.157 33.506 23.110 1.00 39.06 75 LYS A O 1
ATOM 588 N N . ALA A 1 76 ? -9.936 33.244 23.311 1.00 40.97 76 ALA A N 1
ATOM 589 C CA . ALA A 1 76 ? -9.561 34.417 22.513 1.00 40.97 76 ALA A CA 1
ATOM 590 C C . ALA A 1 76 ? -8.788 34.098 21.214 1.00 40.97 76 ALA A C 1
ATOM 592 O O . ALA A 1 76 ? -8.184 34.996 20.630 1.00 40.97 76 ALA A O 1
ATOM 593 N N . SER A 1 77 ? -8.796 32.848 20.738 1.00 36.25 77 SER A N 1
ATOM 594 C CA . SER A 1 77 ? -8.153 32.504 19.459 1.00 36.25 77 SER A CA 1
ATOM 595 C C . SER A 1 77 ? -9.084 32.763 18.261 1.00 36.25 77 SER A C 1
ATOM 597 O O . SER A 1 77 ? -10.265 32.415 18.332 1.00 36.25 77 SER A O 1
ATOM 599 N N . PRO A 1 78 ? -8.588 33.362 17.159 1.00 45.03 78 PRO A N 1
ATOM 600 C CA . PRO A 1 78 ? -9.369 33.538 15.935 1.00 45.03 78 PRO A CA 1
ATOM 601 C C . PRO A 1 78 ? -9.732 32.176 15.310 1.00 45.03 78 PRO A C 1
ATOM 603 O O . PRO A 1 78 ? -9.046 31.184 15.571 1.00 45.03 78 PRO A O 1
ATOM 606 N N . PRO A 1 79 ? -10.803 32.105 14.496 1.00 40.19 79 PRO A N 1
ATOM 607 C CA . PRO A 1 79 ? -11.267 30.847 13.927 1.00 40.19 79 PRO A CA 1
ATOM 608 C C . PRO A 1 79 ? -10.209 30.189 13.038 1.00 40.19 79 PRO A C 1
ATOM 610 O O . PRO A 1 79 ? -9.386 30.848 12.397 1.00 40.19 79 PRO A O 1
ATOM 613 N N . SER A 1 80 ? -10.260 28.860 13.022 1.00 44.50 80 SER A N 1
ATOM 614 C CA . SER A 1 80 ? -9.339 28.000 12.294 1.00 44.50 80 SER A CA 1
ATOM 615 C C . SER A 1 80 ? -9.440 28.252 10.780 1.00 44.50 80 SER A C 1
ATOM 617 O O . SER A 1 80 ? -10.553 28.383 10.265 1.00 44.50 80 SER A O 1
ATOM 619 N N . PRO A 1 81 ? -8.328 28.230 10.016 1.00 39.41 81 PRO A N 1
ATOM 620 C CA . PRO A 1 81 ? -8.338 28.345 8.548 1.00 39.41 81 PRO A CA 1
ATOM 621 C C . PRO A 1 81 ? -9.186 27.283 7.824 1.00 39.41 81 PRO A C 1
ATOM 623 O O . PRO A 1 81 ? -9.404 27.372 6.619 1.00 39.41 81 PRO A O 1
ATOM 626 N N . TRP A 1 82 ? -9.656 26.272 8.555 1.00 35.62 82 TRP A N 1
ATOM 627 C CA . TRP A 1 82 ? -10.441 25.149 8.060 1.00 35.62 82 TRP A CA 1
ATOM 628 C C . TRP A 1 82 ? -11.961 25.392 8.159 1.00 35.62 82 TRP A C 1
ATOM 630 O O . TRP A 1 82 ? -12.722 24.635 7.561 1.00 35.62 82 TRP A O 1
ATOM 640 N N . ASP A 1 83 ? -12.410 26.456 8.843 1.00 40.06 83 ASP A N 1
ATOM 641 C CA . ASP A 1 83 ? -13.839 26.792 8.999 1.00 40.06 83 ASP A CA 1
ATOM 642 C C . ASP A 1 83 ? -14.436 27.530 7.781 1.00 40.06 83 ASP A C 1
ATOM 644 O O . ASP A 1 83 ? -15.654 27.581 7.611 1.00 40.06 83 ASP A O 1
ATOM 648 N N . SER A 1 84 ? -13.602 28.079 6.893 1.00 39.19 84 SER A N 1
ATOM 649 C CA . SER A 1 84 ? -14.050 28.993 5.826 1.00 39.19 84 SER A CA 1
ATOM 650 C C . SER A 1 84 ? -14.335 28.337 4.467 1.00 39.19 84 SER A C 1
ATOM 652 O O . SER A 1 84 ? -14.681 29.035 3.518 1.00 39.19 84 SER A O 1
ATOM 654 N N . ALA A 1 85 ? -14.239 27.012 4.331 1.00 34.41 85 ALA A N 1
ATOM 655 C CA . ALA A 1 85 ? -14.410 26.334 3.036 1.00 34.41 85 ALA A CA 1
ATOM 656 C C . ALA A 1 85 ? -15.872 25.993 2.661 1.00 34.41 85 ALA A C 1
ATOM 658 O O . ALA A 1 85 ? -16.111 25.179 1.771 1.00 34.41 85 ALA A O 1
ATOM 659 N N . LEU A 1 86 ? -16.866 26.613 3.308 1.00 35.09 86 LEU A N 1
ATOM 660 C CA . LEU A 1 86 ? -18.288 26.457 2.980 1.00 35.09 86 LEU A CA 1
ATOM 661 C C . LEU A 1 86 ? -18.997 27.815 2.995 1.00 35.09 86 LEU A C 1
ATOM 663 O O . LEU A 1 86 ? -19.617 28.184 3.989 1.00 35.09 86 LEU A O 1
ATOM 667 N N . LYS A 1 87 ? -18.895 28.543 1.875 1.00 29.95 87 LYS A N 1
ATOM 668 C CA . LYS A 1 87 ? -19.880 29.512 1.349 1.00 29.95 87 LYS A CA 1
ATOM 669 C C . LYS A 1 87 ? -19.403 30.025 -0.021 1.00 29.95 87 LYS A C 1
ATOM 671 O O . LYS A 1 87 ? -18.502 30.849 -0.096 1.00 29.95 87 LYS A O 1
ATOM 676 N N . ALA A 1 88 ? -20.016 29.523 -1.092 1.00 30.81 88 ALA A N 1
ATOM 677 C CA . ALA A 1 88 ? -20.165 30.253 -2.360 1.00 30.81 88 ALA A CA 1
ATOM 678 C C . ALA A 1 88 ? -21.333 31.257 -2.176 1.00 30.81 88 ALA A C 1
ATOM 680 O O . ALA A 1 88 ? -22.169 31.026 -1.303 1.00 30.81 88 ALA A O 1
ATOM 681 N N . ASP A 1 89 ? -21.513 32.381 -2.865 1.00 33.12 89 ASP A N 1
ATOM 682 C CA . ASP A 1 89 ? -21.089 32.920 -4.163 1.00 33.12 89 ASP A CA 1
ATOM 683 C C . ASP A 1 89 ? -21.401 34.444 -4.144 1.00 33.12 89 ASP A C 1
ATOM 685 O O . ASP A 1 89 ? -22.309 34.844 -3.408 1.00 33.12 89 ASP A O 1
ATOM 689 N N . ALA A 1 90 ? -20.675 35.262 -4.924 1.00 28.95 90 ALA A N 1
ATOM 690 C CA . ALA A 1 90 ? -21.201 36.378 -5.738 1.00 28.95 90 ALA A CA 1
ATOM 691 C C . ALA A 1 90 ? -20.085 37.341 -6.211 1.00 28.95 90 ALA A C 1
ATOM 693 O O . ALA A 1 90 ? -19.489 38.044 -5.395 1.00 28.95 90 ALA A O 1
ATOM 694 N N . GLY A 1 91 ? -19.917 37.488 -7.536 1.00 27.22 91 GLY A N 1
ATOM 695 C CA . GLY A 1 91 ? -19.495 38.769 -8.137 1.00 27.22 91 GLY A CA 1
ATOM 696 C C . GLY A 1 91 ? -18.434 38.750 -9.250 1.00 27.22 91 GLY A C 1
ATOM 697 O O . GLY A 1 91 ? -17.268 38.999 -8.987 1.00 27.22 91 GLY A O 1
ATOM 698 N N . LEU A 1 92 ? -18.893 38.531 -10.491 1.00 31.47 92 LEU A N 1
ATOM 699 C CA . LEU A 1 92 ? -18.523 39.170 -11.776 1.00 31.47 92 LEU A CA 1
ATOM 700 C C . LEU A 1 92 ? -17.124 39.810 -11.966 1.00 31.47 92 LEU A C 1
ATOM 702 O O . LEU A 1 92 ? -16.818 40.845 -11.380 1.00 31.47 92 LEU A O 1
ATOM 706 N N . GLY A 1 93 ? -16.394 39.333 -12.982 1.00 26.91 93 GLY A N 1
ATOM 707 C CA . GLY A 1 93 ? -15.319 40.084 -13.647 1.00 26.91 93 GLY A CA 1
ATOM 708 C C . GLY A 1 93 ? -14.376 39.177 -14.432 1.00 26.91 93 GLY A C 1
ATOM 709 O O . GLY A 1 93 ? -13.515 38.536 -13.845 1.00 26.91 93 GLY A O 1
ATOM 710 N N . GLY A 1 94 ? -14.577 39.074 -15.746 1.00 32.56 94 GLY A N 1
ATOM 711 C CA . GLY A 1 94 ? -13.784 38.207 -16.612 1.00 32.56 94 GLY A CA 1
ATOM 712 C C . GLY A 1 94 ? -12.356 38.698 -16.819 1.00 32.56 94 GLY A C 1
ATOM 713 O O . GLY A 1 94 ? -12.144 39.870 -17.095 1.00 32.56 94 GLY A O 1
ATOM 714 N N . GLU A 1 95 ? -11.420 37.757 -16.784 1.00 27.06 95 GLU A N 1
ATOM 715 C CA . GLU A 1 95 ? -10.205 37.727 -17.593 1.00 27.06 95 GLU A CA 1
ATOM 716 C C . GLU A 1 95 ? -9.734 36.270 -17.626 1.00 27.06 95 GLU A C 1
ATOM 718 O O . GLU A 1 95 ? -9.719 35.577 -16.608 1.00 27.06 95 GLU A O 1
ATOM 723 N N . ALA A 1 96 ? -9.452 35.765 -18.826 1.00 33.88 96 ALA A N 1
ATOM 724 C CA . ALA A 1 96 ? -9.058 34.385 -19.048 1.00 33.88 96 ALA A CA 1
ATOM 725 C C . ALA A 1 96 ? -7.658 34.148 -18.468 1.00 33.88 96 ALA A C 1
ATOM 727 O O . ALA A 1 96 ? -6.647 34.326 -19.146 1.00 33.88 96 ALA A O 1
ATOM 728 N N . VAL A 1 97 ? -7.605 33.728 -17.207 1.00 30.84 97 VAL A N 1
ATOM 729 C CA . VAL A 1 97 ? -6.417 33.097 -16.643 1.00 30.84 97 VAL A CA 1
ATOM 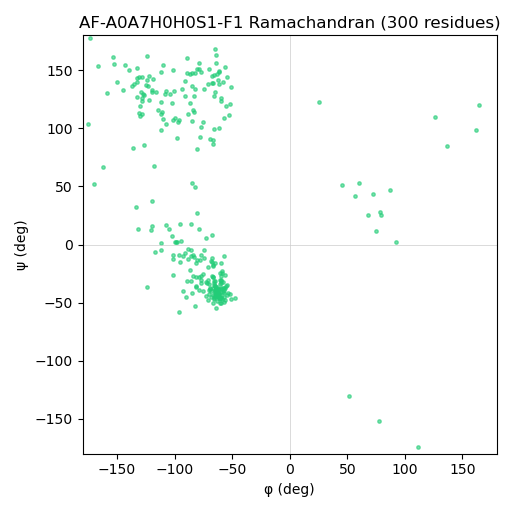730 C C . VAL A 1 97 ? -6.384 31.688 -17.215 1.00 30.84 97 VAL A C 1
ATOM 732 O O . VAL A 1 97 ? -7.191 30.834 -16.855 1.00 30.84 97 VAL A O 1
ATOM 735 N N . VAL A 1 98 ? -5.481 31.456 -18.165 1.00 33.19 98 VAL A N 1
ATOM 736 C CA . VAL A 1 98 ? -5.110 30.100 -18.567 1.00 33.19 98 VAL A CA 1
ATOM 737 C C . VAL A 1 98 ? -4.406 29.488 -17.360 1.00 33.19 98 VAL A C 1
ATOM 739 O O . VAL A 1 98 ? -3.207 29.669 -17.160 1.00 33.19 98 VAL A O 1
ATOM 742 N N . GLU A 1 99 ? -5.197 28.850 -16.504 1.00 35.06 99 GLU A N 1
ATOM 743 C CA . GLU A 1 99 ? -4.751 28.101 -15.341 1.00 35.06 99 GLU A CA 1
ATOM 744 C C . GLU A 1 99 ? -3.864 26.962 -15.857 1.00 35.06 99 GLU A C 1
ATOM 746 O O . GLU A 1 99 ? -4.336 25.965 -16.408 1.00 35.06 99 GLU A O 1
ATOM 751 N N . GLN A 1 100 ? -2.544 27.146 -15.771 1.00 33.47 100 GLN A N 1
ATOM 752 C CA . GLN A 1 100 ? -1.597 26.055 -15.948 1.00 33.47 100 GLN A CA 1
ATOM 753 C C . GLN A 1 100 ? -1.794 25.107 -14.768 1.00 33.47 100 GLN A C 1
ATOM 7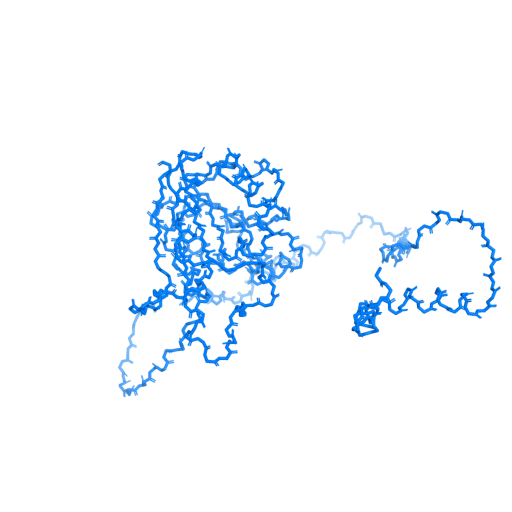55 O O . GLN A 1 100 ? -1.138 25.243 -13.741 1.00 33.47 100 GLN A O 1
ATOM 760 N N . ALA A 1 101 ? -2.737 24.176 -14.904 1.00 37.03 101 ALA A N 1
ATOM 761 C CA . ALA A 1 101 ? -2.888 23.066 -13.983 1.00 37.03 101 ALA A CA 1
ATOM 762 C C . ALA A 1 101 ? -1.524 22.374 -13.858 1.00 37.03 101 ALA A C 1
ATOM 764 O O . ALA A 1 101 ? -1.013 21.811 -14.833 1.00 37.03 101 ALA A O 1
ATOM 765 N N . GLU A 1 102 ? -0.901 22.475 -12.681 1.00 45.25 102 GLU A N 1
ATOM 766 C CA . GLU A 1 102 ? 0.340 21.772 -12.380 1.00 45.25 102 GLU A CA 1
ATOM 767 C C . GLU A 1 102 ? 0.132 20.292 -12.710 1.00 45.25 102 GLU A C 1
ATOM 769 O O . GLU A 1 102 ? -0.786 19.649 -12.194 1.00 45.25 102 GLU A O 1
ATOM 774 N N . LYS A 1 103 ? 0.947 19.747 -13.624 1.00 63.50 103 LYS A N 1
ATOM 775 C CA . LYS A 1 103 ? 0.892 18.324 -13.969 1.00 63.50 103 LYS A CA 1
ATOM 776 C C . LYS A 1 103 ? 1.112 17.524 -12.689 1.00 63.50 103 LYS A C 1
ATOM 778 O O . LYS A 1 103 ? 2.222 17.484 -12.163 1.00 63.50 103 LYS A O 1
ATOM 783 N N . GLN A 1 104 ? 0.048 16.893 -12.207 1.00 75.00 104 GLN A N 1
ATOM 784 C CA . GLN A 1 104 ? 0.084 16.019 -11.047 1.00 75.00 104 GLN A CA 1
ATOM 785 C C . GLN A 1 104 ? 1.197 14.972 -11.202 1.00 75.00 104 GLN A C 1
ATOM 787 O O . GLN A 1 104 ? 1.359 14.374 -12.269 1.00 75.00 104 GLN A O 1
ATOM 792 N N . SER A 1 105 ? 1.966 14.739 -10.133 1.00 89.19 105 SER A N 1
ATOM 793 C CA . SER A 1 105 ? 3.014 13.719 -10.153 1.00 89.19 105 SER A CA 1
ATOM 794 C C . SER A 1 105 ? 2.407 12.323 -10.365 1.00 89.19 105 SER A C 1
ATOM 796 O O . SER A 1 105 ? 1.317 12.028 -9.869 1.00 89.19 105 SER A O 1
ATOM 798 N N . LEU A 1 106 ? 3.120 11.427 -11.059 1.00 87.12 106 LEU A N 1
ATOM 799 C CA . LEU A 1 106 ? 2.662 10.041 -11.247 1.00 87.12 106 LEU A CA 1
ATOM 800 C C . LEU A 1 106 ? 2.396 9.350 -9.900 1.00 87.12 106 LEU A C 1
ATOM 802 O O . LEU A 1 106 ? 1.432 8.602 -9.757 1.00 87.12 106 LEU A O 1
ATOM 806 N N . HIS A 1 107 ? 3.231 9.632 -8.900 1.00 89.69 107 HIS A N 1
ATOM 807 C CA . HIS A 1 107 ? 3.056 9.105 -7.556 1.00 89.69 107 HIS A CA 1
ATOM 808 C C . HIS A 1 107 ? 1.747 9.586 -6.917 1.00 89.69 107 HIS A C 1
ATOM 810 O O . HIS A 1 107 ? 1.003 8.775 -6.378 1.00 89.69 107 HIS A O 1
ATOM 816 N N . ASP A 1 108 ? 1.414 10.875 -7.018 1.00 92.81 108 ASP A N 1
ATOM 817 C CA . ASP A 1 108 ? 0.141 11.379 -6.497 1.00 92.81 108 ASP A CA 1
ATOM 818 C C . ASP A 1 108 ? -1.059 10.788 -7.236 1.00 92.81 108 ASP A C 1
ATOM 820 O O . ASP A 1 108 ? -2.066 10.489 -6.597 1.00 92.81 108 ASP A O 1
ATOM 824 N N . HIS A 1 109 ? -0.932 10.565 -8.547 1.00 93.19 109 HIS A N 1
ATOM 825 C CA . HIS A 1 109 ? -1.969 9.913 -9.341 1.00 93.19 109 HIS A CA 1
ATOM 826 C C . HIS A 1 109 ? -2.213 8.463 -8.885 1.00 93.19 109 HIS A C 1
ATOM 828 O O . HIS A 1 109 ? -3.364 8.045 -8.757 1.00 93.19 109 HIS A O 1
ATOM 834 N N . ARG A 1 110 ? -1.150 7.713 -8.542 1.00 94.81 110 ARG A N 1
ATOM 835 C CA . ARG A 1 110 ? -1.276 6.381 -7.916 1.00 94.81 110 ARG A CA 1
ATOM 836 C C . ARG A 1 110 ? -2.076 6.425 -6.629 1.00 94.81 110 ARG A C 1
ATOM 838 O O . ARG A 1 110 ? -3.005 5.641 -6.451 1.00 94.81 110 ARG A O 1
ATOM 845 N N . LEU A 1 111 ? -1.721 7.348 -5.743 1.00 97.50 111 LEU A N 1
ATOM 846 C CA . LEU A 1 111 ? -2.366 7.467 -4.441 1.00 97.50 111 LEU A CA 1
ATOM 847 C C . LEU A 1 111 ? -3.838 7.865 -4.557 1.00 97.50 111 LEU A C 1
ATOM 849 O O . LEU A 1 111 ? -4.665 7.341 -3.814 1.00 97.50 111 LEU A O 1
ATOM 853 N N . ASP A 1 112 ? -4.172 8.759 -5.488 1.00 97.44 112 ASP A N 1
ATOM 854 C CA . ASP A 1 112 ? -5.560 9.138 -5.754 1.00 97.44 112 ASP A CA 1
ATOM 855 C C . ASP A 1 112 ? -6.363 7.961 -6.300 1.00 97.44 112 ASP A C 1
ATOM 857 O O . ASP A 1 112 ? -7.455 7.691 -5.800 1.00 97.44 112 ASP A O 1
ATOM 861 N N . ARG A 1 113 ? -5.807 7.207 -7.257 1.00 97.69 113 ARG A N 1
ATOM 862 C CA . ARG A 1 113 ? -6.466 6.015 -7.803 1.00 97.69 113 ARG A CA 1
ATOM 863 C C . ARG A 1 113 ? -6.718 4.962 -6.725 1.00 97.69 113 ARG A C 1
ATOM 865 O O . ARG A 1 113 ? -7.826 4.445 -6.632 1.00 97.69 113 ARG A O 1
ATOM 872 N N . VAL A 1 114 ? -5.728 4.667 -5.882 1.00 98.44 114 VAL A N 1
ATOM 873 C CA . VAL A 1 114 ? -5.878 3.704 -4.776 1.00 98.44 114 VAL A CA 1
ATOM 874 C C . VAL A 1 114 ? -6.931 4.180 -3.770 1.00 98.44 114 VAL A C 1
ATOM 876 O O . VAL A 1 114 ? -7.789 3.398 -3.364 1.00 98.44 114 VAL A O 1
ATOM 879 N N . ALA A 1 115 ? -6.924 5.465 -3.399 1.00 98.62 115 ALA A N 1
ATOM 880 C CA . ALA A 1 115 ? -7.940 6.031 -2.512 1.00 98.62 115 ALA A CA 1
ATOM 881 C C . ALA A 1 115 ? -9.352 5.978 -3.127 1.00 98.62 115 ALA A C 1
ATOM 883 O O . ALA A 1 115 ? -10.327 5.730 -2.416 1.00 98.62 115 ALA A O 1
ATOM 884 N N . GLU A 1 116 ? -9.473 6.182 -4.440 1.00 98.25 116 GLU A N 1
ATOM 885 C CA . GLU A 1 116 ? -10.735 6.071 -5.172 1.00 98.25 116 GLU A CA 1
ATOM 886 C C . GLU A 1 116 ? -11.263 4.629 -5.197 1.00 98.25 116 GLU A C 1
ATOM 888 O O . GLU A 1 116 ? -12.446 4.409 -4.939 1.00 98.25 116 GLU A O 1
ATOM 893 N N . GLU A 1 117 ? -10.403 3.639 -5.442 1.00 98.38 117 GLU A N 1
ATOM 894 C CA . GLU A 1 117 ? -10.785 2.224 -5.370 1.00 98.38 117 GLU A CA 1
ATOM 895 C C . GLU A 1 117 ? -11.245 1.832 -3.963 1.00 98.38 117 GLU A C 1
ATOM 897 O O . GLU A 1 117 ? -12.300 1.224 -3.801 1.00 98.38 117 GLU A O 1
ATOM 902 N N . ILE A 1 118 ? -10.517 2.251 -2.924 1.00 98.56 118 ILE A N 1
ATOM 903 C CA . ILE A 1 118 ? -10.912 2.016 -1.527 1.00 98.56 118 ILE A CA 1
ATOM 904 C C . ILE A 1 118 ? -12.274 2.655 -1.232 1.00 98.56 118 ILE A C 1
ATOM 906 O O . ILE A 1 118 ? -13.128 2.035 -0.594 1.00 98.56 118 ILE A O 1
ATOM 910 N N . ARG A 1 119 ? -12.516 3.865 -1.755 1.00 98.50 119 ARG A N 1
ATOM 911 C CA . ARG A 1 119 ? -13.816 4.537 -1.660 1.00 98.50 119 ARG A CA 1
ATOM 912 C C . ARG A 1 119 ? -14.922 3.748 -2.367 1.00 98.50 119 ARG A C 1
ATOM 914 O O . ARG A 1 119 ? -16.025 3.675 -1.831 1.00 98.50 119 ARG A O 1
ATOM 921 N N . ARG A 1 120 ? -14.657 3.196 -3.558 1.00 98.19 120 ARG A N 1
ATOM 922 C CA . ARG A 1 120 ? -15.611 2.373 -4.326 1.00 98.19 120 ARG A CA 1
ATOM 923 C C . ARG A 1 120 ? -15.961 1.078 -3.599 1.00 98.19 120 ARG A C 1
ATOM 925 O O . ARG A 1 120 ? -17.128 0.704 -3.573 1.00 98.19 120 ARG A O 1
ATOM 932 N N . LEU A 1 121 ? -14.968 0.439 -2.985 1.00 97.94 121 LEU A N 1
ATOM 933 C CA . LEU A 1 121 ? -15.139 -0.781 -2.193 1.00 97.94 121 LEU A CA 1
ATOM 934 C C . LEU A 1 121 ? -15.958 -0.549 -0.912 1.00 97.94 121 LEU A C 1
ATOM 936 O O . LEU A 1 121 ? -16.449 -1.506 -0.320 1.00 97.94 121 LEU A O 1
ATOM 940 N N . GLY A 1 122 ? -16.108 0.705 -0.468 1.00 98.12 122 GLY A N 1
ATOM 941 C CA . GLY A 1 122 ? -16.834 1.038 0.759 1.00 98.12 122 GLY A CA 1
ATOM 942 C C . GLY A 1 122 ? -16.132 0.546 2.027 1.00 98.12 122 GLY A C 1
ATOM 943 O O . GLY A 1 122 ? -16.794 0.297 3.036 1.00 98.12 122 GLY A O 1
ATOM 944 N N . ALA A 1 123 ? -14.808 0.375 1.975 1.00 98.50 123 ALA A N 1
ATOM 945 C CA . ALA A 1 123 ? -14.015 -0.138 3.085 1.00 98.50 123 ALA A CA 1
ATOM 946 C C . ALA A 1 123 ? -14.027 0.841 4.269 1.00 98.50 123 ALA A C 1
ATOM 948 O O . ALA A 1 123 ? -13.709 2.022 4.124 1.00 98.50 123 ALA A O 1
ATOM 949 N N . LYS A 1 124 ? -14.365 0.349 5.463 1.00 98.69 124 LYS A N 1
ATOM 950 C CA . LYS A 1 124 ? -14.426 1.159 6.685 1.00 98.69 124 LYS A CA 1
ATOM 951 C C . LYS A 1 124 ? -13.108 1.115 7.440 1.00 98.69 124 LYS A C 1
ATOM 953 O O . LYS A 1 124 ? -12.666 2.129 7.970 1.00 98.69 124 LYS A O 1
ATOM 958 N N . ARG A 1 125 ? -12.478 -0.055 7.490 1.00 98.81 125 ARG A N 1
ATOM 959 C CA . ARG A 1 125 ? -11.198 -0.296 8.156 1.00 98.81 125 ARG A CA 1
ATOM 960 C C . ARG A 1 125 ? -10.140 -0.573 7.098 1.00 98.81 125 ARG A C 1
ATOM 962 O O . ARG A 1 125 ? -10.211 -1.592 6.413 1.00 98.81 125 ARG A O 1
ATOM 969 N N . VAL A 1 126 ? -9.156 0.314 6.976 1.00 98.94 126 VAL A N 1
ATOM 970 C CA . VAL A 1 126 ? -8.150 0.267 5.906 1.00 98.94 126 VAL A CA 1
ATOM 971 C C . VAL A 1 126 ? -6.736 0.128 6.471 1.00 98.94 126 VAL A C 1
ATOM 973 O O . VAL A 1 126 ? -6.352 0.849 7.390 1.00 98.94 126 VAL A O 1
ATOM 976 N N . LEU A 1 127 ? -5.954 -0.788 5.904 1.00 98.94 127 LEU A N 1
ATOM 977 C CA . LEU A 1 127 ? -4.512 -0.883 6.126 1.00 98.94 127 LEU A CA 1
ATOM 978 C C . LEU A 1 127 ? -3.765 -0.112 5.034 1.00 98.94 127 LEU A C 1
ATOM 980 O O . LEU A 1 127 ? -4.052 -0.296 3.854 1.00 98.94 127 LEU A O 1
ATOM 984 N N . ASP A 1 128 ? -2.779 0.690 5.422 1.00 98.81 128 ASP A N 1
ATOM 985 C CA . ASP A 1 128 ? -1.766 1.259 4.528 1.00 98.81 128 ASP A CA 1
ATOM 986 C C . ASP A 1 128 ? -0.412 0.621 4.877 1.00 98.81 128 ASP A C 1
ATOM 988 O O . ASP A 1 128 ? 0.205 0.941 5.896 1.00 98.81 128 ASP A O 1
ATOM 992 N N . LEU A 1 129 ? -0.016 -0.386 4.098 1.00 98.62 129 LEU A N 1
ATOM 993 C CA . LEU A 1 129 ? 1.111 -1.277 4.359 1.00 98.62 129 LEU A CA 1
ATOM 994 C C . LEU A 1 129 ? 2.338 -0.791 3.582 1.00 98.62 129 LEU A C 1
ATOM 996 O O . LEU A 1 129 ? 2.420 -0.999 2.377 1.00 98.62 129 LEU A O 1
ATOM 1000 N N . GLY A 1 130 ? 3.295 -0.186 4.285 1.00 97.94 130 GLY A N 1
ATOM 1001 C CA . GLY A 1 130 ? 4.351 0.643 3.693 1.00 97.94 130 GLY A CA 1
ATOM 1002 C C . GLY A 1 130 ? 3.896 2.094 3.533 1.00 97.94 130 GLY A C 1
ATOM 1003 O O . GLY A 1 130 ? 4.045 2.681 2.467 1.00 97.94 130 GLY A O 1
ATOM 1004 N N . CYS A 1 131 ? 3.291 2.665 4.581 1.00 97.81 131 CYS A N 1
ATOM 1005 C CA . CYS A 1 131 ? 2.617 3.963 4.495 1.00 97.81 131 CYS A CA 1
ATOM 1006 C C . CYS A 1 131 ? 3.562 5.153 4.258 1.00 97.81 131 CYS A C 1
ATOM 1008 O O . CYS A 1 131 ? 3.099 6.258 3.940 1.00 97.81 131 CYS A O 1
ATOM 1010 N N . GLY A 1 132 ? 4.873 4.971 4.462 1.00 97.44 132 GLY A N 1
ATOM 1011 C CA . GLY A 1 132 ? 5.876 6.020 4.353 1.00 97.44 132 GLY A CA 1
ATOM 1012 C C . GLY A 1 132 ? 5.498 7.248 5.180 1.00 97.44 132 GLY A C 1
ATOM 1013 O O . GLY A 1 132 ? 5.097 7.149 6.339 1.00 97.44 132 GLY A O 1
ATOM 1014 N N . GLU A 1 133 ? 5.567 8.422 4.556 1.00 97.00 133 GLU A N 1
ATOM 1015 C CA . GLU A 1 133 ? 5.194 9.705 5.161 1.00 97.00 133 GLU A CA 1
ATOM 1016 C C . GLU A 1 133 ? 3.670 9.977 5.213 1.00 97.00 133 GLU A C 1
ATOM 1018 O O . GLU A 1 133 ? 3.247 11.112 5.445 1.00 97.00 133 GLU A O 1
ATOM 1023 N N . GLY A 1 134 ? 2.827 8.966 4.970 1.00 97.81 134 GLY A N 1
ATOM 1024 C CA . GLY A 1 134 ? 1.377 9.038 5.171 1.00 97.81 134 GLY A CA 1
ATOM 1025 C C . GLY A 1 134 ? 0.594 9.760 4.068 1.00 97.81 134 GLY A C 1
ATOM 1026 O O . GLY A 1 134 ? -0.492 10.292 4.317 1.00 97.81 134 GLY A O 1
ATOM 1027 N N . LYS A 1 135 ? 1.105 9.814 2.830 1.00 98.12 135 LYS A N 1
ATOM 1028 C CA . LYS A 1 135 ? 0.395 10.488 1.725 1.00 98.12 135 LYS A CA 1
ATOM 1029 C C . LYS A 1 135 ? -0.927 9.810 1.348 1.00 98.12 135 LYS A C 1
ATOM 1031 O O . LYS A 1 135 ? -1.873 10.524 0.998 1.00 98.12 135 LYS A O 1
ATOM 1036 N N . LEU A 1 136 ? -1.010 8.475 1.410 1.00 98.62 136 LEU A N 1
ATOM 1037 C CA . LEU A 1 136 ? -2.272 7.754 1.206 1.00 98.62 136 LEU A CA 1
ATOM 1038 C C . LEU A 1 136 ? -3.210 7.979 2.395 1.00 98.62 136 LEU A C 1
ATOM 1040 O O . LEU A 1 136 ? -4.352 8.386 2.195 1.00 98.62 136 LEU A O 1
ATOM 1044 N N . VAL A 1 137 ? -2.707 7.833 3.626 1.00 98.56 137 VAL A N 1
ATOM 1045 C CA . VAL A 1 137 ? -3.451 8.134 4.864 1.00 98.56 137 VAL A CA 1
ATOM 1046 C C . VAL A 1 137 ? -4.147 9.497 4.796 1.00 98.56 137 VAL A C 1
ATOM 1048 O O . VAL A 1 137 ? -5.338 9.598 5.095 1.00 98.56 137 VAL A O 1
ATOM 1051 N N . ARG A 1 138 ? -3.453 10.548 4.334 1.00 98.00 138 ARG A N 1
ATOM 1052 C CA . ARG A 1 138 ? -4.040 11.891 4.174 1.00 98.00 138 ARG A CA 1
ATOM 1053 C C . ARG A 1 138 ? -5.276 11.894 3.271 1.00 98.00 138 ARG A C 1
ATOM 1055 O O . ARG A 1 138 ? -6.222 12.633 3.538 1.00 98.00 138 ARG A O 1
ATOM 1062 N N . ARG A 1 139 ? -5.265 11.112 2.190 1.00 98.38 139 ARG A N 1
ATOM 1063 C CA . ARG A 1 139 ? -6.396 10.984 1.255 1.00 98.38 139 ARG A CA 1
ATOM 1064 C C . ARG A 1 139 ? -7.529 10.186 1.887 1.00 98.38 139 ARG A C 1
ATOM 1066 O O . ARG A 1 139 ? -8.672 10.629 1.843 1.00 98.38 139 ARG A O 1
ATOM 1073 N N . LEU A 1 140 ? -7.204 9.075 2.544 1.00 98.50 140 LEU A N 1
ATOM 1074 C CA . LEU A 1 140 ? -8.177 8.208 3.207 1.00 98.50 140 LEU A CA 1
ATOM 1075 C C . LEU A 1 140 ? -8.927 8.919 4.342 1.00 98.50 140 LEU A C 1
ATOM 1077 O O . LEU A 1 140 ? -10.138 8.762 4.466 1.00 98.50 140 LEU A O 1
ATOM 1081 N N . LEU A 1 141 ? -8.255 9.778 5.116 1.00 97.50 141 LEU A N 1
ATOM 1082 C CA . LEU A 1 141 ? -8.894 10.565 6.181 1.00 97.50 141 LEU A CA 1
ATOM 1083 C C . LEU A 1 141 ? -10.016 11.486 5.672 1.00 97.50 141 LEU A C 1
ATOM 1085 O O . LEU A 1 141 ? -10.946 11.782 6.430 1.00 97.50 141 LEU A O 1
ATOM 1089 N N . LYS A 1 142 ? -9.951 11.909 4.401 1.00 96.94 142 LYS A N 1
ATOM 1090 C CA . LYS A 1 142 ? -10.978 12.732 3.741 1.00 96.94 142 LYS A CA 1
ATOM 1091 C C . LYS A 1 142 ? -12.202 11.925 3.301 1.00 96.94 142 LYS A C 1
ATOM 1093 O O . LYS A 1 142 ? -13.217 12.524 2.961 1.00 96.94 142 LYS A O 1
ATOM 1098 N N . ILE A 1 143 ? -12.127 10.593 3.288 1.00 97.94 143 ILE A N 1
ATOM 1099 C CA . ILE A 1 143 ? -13.247 9.724 2.923 1.00 97.94 143 ILE A CA 1
ATOM 1100 C C . ILE A 1 143 ? -14.130 9.533 4.167 1.00 97.94 143 ILE A C 1
ATOM 1102 O O . ILE A 1 143 ? -13.667 8.945 5.147 1.00 97.94 143 ILE A O 1
ATOM 1106 N N . PRO A 1 144 ? -15.397 9.999 4.171 1.00 96.12 144 PRO A N 1
ATOM 1107 C CA . PRO A 1 144 ? -16.205 10.010 5.393 1.00 96.12 144 PRO A CA 1
ATOM 1108 C C . PRO A 1 144 ? -16.541 8.625 5.959 1.00 96.12 144 PRO A C 1
ATOM 1110 O O . PRO A 1 144 ? -16.671 8.490 7.169 1.00 96.12 144 PRO A O 1
ATOM 1113 N N . HIS A 1 145 ? -16.679 7.602 5.106 1.00 97.44 145 HIS A N 1
ATOM 1114 C CA . HIS A 1 145 ? -17.034 6.244 5.542 1.00 97.44 145 HIS A CA 1
ATOM 1115 C C . HIS A 1 145 ? -15.838 5.410 6.021 1.00 97.44 145 HIS A C 1
ATOM 1117 O O . HIS A 1 145 ? -16.043 4.316 6.536 1.00 97.44 145 HIS A O 1
ATOM 1123 N N . VAL A 1 146 ? -14.603 5.891 5.844 1.00 98.50 146 VAL A N 1
ATOM 1124 C CA . VAL A 1 146 ? -13.415 5.211 6.370 1.00 98.50 146 VAL A CA 1
ATOM 1125 C C . VAL A 1 146 ? -13.346 5.493 7.871 1.00 98.50 146 VAL A C 1
ATOM 1127 O O . VAL A 1 146 ? -12.968 6.577 8.306 1.00 98.50 146 VAL A O 1
ATOM 1130 N N . GLU A 1 147 ? -13.755 4.534 8.683 1.00 98.38 147 GLU A N 1
ATOM 1131 C CA . GLU A 1 147 ? -13.862 4.652 10.137 1.00 98.38 147 GLU A CA 1
ATOM 1132 C C . GLU A 1 147 ? -12.519 4.443 10.850 1.00 98.38 147 GLU A C 1
ATOM 1134 O O . GLU A 1 147 ? -12.304 5.014 11.915 1.00 98.38 147 GLU A O 1
ATOM 1139 N N . HIS A 1 148 ? -11.596 3.663 10.281 1.00 98.69 148 HIS A N 1
ATOM 1140 C CA . HIS A 1 148 ? -10.281 3.429 10.885 1.00 98.69 148 HIS A CA 1
ATOM 1141 C C . HIS A 1 148 ? -9.203 3.161 9.834 1.00 98.69 148 HIS A C 1
ATOM 1143 O O . HIS A 1 148 ? -9.438 2.464 8.848 1.00 98.69 148 HIS A O 1
ATOM 1149 N N . ILE A 1 149 ? -8.014 3.716 10.056 1.00 98.88 149 ILE A N 1
ATOM 1150 C CA . ILE A 1 149 ? -6.831 3.567 9.214 1.00 98.88 149 ILE A CA 1
ATOM 1151 C C . ILE A 1 149 ? -5.673 3.134 10.107 1.00 98.88 149 ILE A C 1
ATOM 1153 O O . ILE A 1 149 ? -5.347 3.820 11.079 1.00 98.88 149 ILE A O 1
ATOM 1157 N N . LEU A 1 150 ? -5.011 2.037 9.747 1.00 98.88 150 LEU A N 1
ATOM 1158 C CA . LEU A 1 150 ? -3.719 1.671 10.317 1.00 98.88 150 LEU A CA 1
ATOM 1159 C C . LEU A 1 150 ? -2.645 1.796 9.239 1.00 98.88 150 LEU A C 1
ATOM 1161 O O . LEU A 1 150 ? -2.636 1.040 8.270 1.00 98.88 150 LEU A O 1
ATOM 1165 N N . GLY A 1 151 ? -1.746 2.763 9.420 1.00 98.69 151 GLY A N 1
ATOM 1166 C CA . GLY A 1 151 ? -0.532 2.902 8.624 1.00 98.69 151 GLY A CA 1
ATOM 1167 C C . GLY A 1 151 ? 0.612 2.136 9.275 1.00 98.69 151 GLY A C 1
ATOM 1168 O O . GLY A 1 151 ? 0.873 2.310 10.468 1.00 98.69 151 GLY A O 1
ATOM 1169 N N . MET A 1 152 ? 1.285 1.280 8.514 1.00 98.69 152 MET A N 1
ATOM 1170 C CA . MET A 1 152 ? 2.454 0.543 8.978 1.00 98.69 152 MET A CA 1
ATOM 1171 C C . MET A 1 152 ? 3.653 0.817 8.082 1.00 98.69 152 MET A C 1
ATOM 1173 O O . MET A 1 152 ? 3.532 0.757 6.865 1.00 98.69 152 MET A O 1
ATOM 1177 N N . ASP A 1 153 ? 4.822 1.033 8.678 1.00 98.44 153 ASP A N 1
ATOM 1178 C CA . ASP A 1 153 ? 6.086 1.124 7.946 1.00 98.44 153 ASP A CA 1
ATOM 1179 C C . ASP A 1 153 ? 7.228 0.482 8.747 1.00 98.44 153 ASP A C 1
ATOM 1181 O O . ASP A 1 153 ? 7.184 0.407 9.979 1.00 98.44 153 ASP A O 1
ATOM 1185 N N . VAL A 1 154 ? 8.269 0.017 8.055 1.00 97.19 154 VAL A N 1
ATOM 1186 C CA . VAL A 1 154 ? 9.482 -0.513 8.697 1.00 97.19 154 VAL A CA 1
ATOM 1187 C C . VAL A 1 154 ? 10.377 0.617 9.211 1.00 97.19 154 VAL A C 1
ATOM 1189 O O . VAL A 1 154 ? 11.078 0.462 10.218 1.00 97.19 154 VAL A O 1
ATOM 1192 N N . SER A 1 155 ? 10.335 1.768 8.539 1.00 97.19 155 SER A N 1
ATOM 1193 C CA . SER A 1 155 ? 11.137 2.946 8.820 1.00 97.19 155 SER A CA 1
ATOM 1194 C C . SER A 1 155 ? 10.484 3.807 9.892 1.00 97.19 155 SER A C 1
ATOM 1196 O O . SER A 1 155 ? 9.549 4.567 9.642 1.00 97.19 155 SER A O 1
ATOM 1198 N N . HIS A 1 156 ? 11.062 3.778 11.093 1.00 97.38 156 HIS A N 1
ATOM 1199 C CA . HIS A 1 156 ? 10.670 4.688 12.170 1.00 97.38 156 HIS A CA 1
ATOM 1200 C C . HIS A 1 156 ? 10.744 6.167 11.742 1.00 97.38 156 HIS A C 1
ATOM 1202 O O . HIS A 1 156 ? 9.898 6.972 12.121 1.00 97.38 156 HIS A O 1
ATOM 1208 N N . ARG A 1 157 ? 11.723 6.521 10.898 1.00 98.12 157 ARG A N 1
ATOM 1209 C CA . ARG A 1 157 ? 11.892 7.885 10.382 1.00 98.12 157 ARG A CA 1
ATOM 1210 C C . ARG A 1 157 ? 10.726 8.323 9.496 1.00 98.12 157 ARG A C 1
ATOM 1212 O O . ARG A 1 157 ? 10.298 9.470 9.590 1.00 98.12 157 ARG A O 1
ATOM 1219 N N . GLU A 1 158 ? 10.217 7.445 8.632 1.00 97.75 158 GLU A N 1
ATOM 1220 C CA . GLU A 1 158 ? 9.066 7.800 7.793 1.00 97.75 158 GLU A CA 1
ATOM 1221 C C . GLU A 1 158 ? 7.788 7.923 8.631 1.00 97.75 158 GLU A C 1
ATOM 1223 O O . GLU A 1 158 ? 7.010 8.844 8.404 1.00 97.75 158 GLU A O 1
ATOM 1228 N N . LEU A 1 159 ? 7.630 7.112 9.684 1.00 98.38 159 LEU A N 1
ATOM 1229 C CA . LEU A 1 159 ? 6.518 7.255 10.632 1.00 98.38 159 LEU A CA 1
ATOM 1230 C C . LEU A 1 159 ? 6.565 8.579 11.411 1.00 98.38 159 LEU A C 1
ATOM 1232 O O . LEU A 1 159 ? 5.525 9.209 11.601 1.00 98.38 159 LEU A O 1
ATOM 1236 N N . GLN A 1 160 ? 7.752 9.041 11.822 1.00 98.12 160 GLN A N 1
ATOM 1237 C CA . GLN A 1 160 ? 7.918 10.373 12.422 1.00 98.12 160 GLN A CA 1
ATOM 1238 C C . GLN A 1 160 ? 7.497 11.476 11.443 1.00 98.12 160 GLN A C 1
ATOM 1240 O O . GLN A 1 160 ? 6.692 12.342 11.782 1.00 98.12 160 GLN A O 1
ATOM 1245 N N . ARG A 1 161 ? 7.954 11.390 10.189 1.00 98.25 161 ARG A N 1
ATOM 1246 C CA . ARG A 1 161 ? 7.546 12.319 9.125 1.00 98.25 161 ARG A CA 1
ATOM 1247 C C . ARG A 1 161 ? 6.050 12.265 8.843 1.00 98.25 161 ARG A C 1
ATOM 1249 O O . ARG A 1 161 ? 5.454 13.304 8.576 1.00 98.25 161 ARG A O 1
ATOM 1256 N N . ALA A 1 162 ? 5.438 11.084 8.882 1.00 98.12 162 ALA A N 1
ATOM 1257 C CA . ALA A 1 162 ? 3.998 10.932 8.729 1.00 98.12 162 ALA A CA 1
ATOM 1258 C C . ALA A 1 162 ? 3.262 11.650 9.858 1.00 98.12 162 ALA A C 1
ATOM 1260 O O . ALA A 1 162 ? 2.321 12.392 9.595 1.00 98.12 162 ALA A O 1
ATOM 1261 N N . HIS A 1 163 ? 3.725 11.493 11.097 1.00 97.56 163 HIS A N 1
ATOM 1262 C CA . HIS A 1 163 ? 3.143 12.162 12.253 1.00 97.56 163 HIS A CA 1
ATOM 1263 C C . HIS A 1 163 ? 3.182 13.693 12.128 1.00 97.56 163 HIS A C 1
ATOM 1265 O O . HIS A 1 163 ? 2.162 14.353 12.344 1.00 97.56 163 HIS A O 1
ATOM 1271 N N . GLU A 1 164 ? 4.327 14.242 11.717 1.00 97.50 164 GLU A N 1
ATOM 1272 C CA . GLU A 1 164 ? 4.506 15.674 11.451 1.00 97.50 164 GLU A CA 1
ATOM 1273 C C . GLU A 1 164 ? 3.627 16.149 10.292 1.00 97.50 164 GLU A C 1
ATOM 1275 O O . GLU A 1 164 ? 2.814 17.054 10.452 1.00 97.50 164 GLU A O 1
ATOM 1280 N N . ARG A 1 165 ? 3.727 15.508 9.121 1.00 97.19 165 ARG A N 1
ATOM 1281 C CA . ARG A 1 165 ? 3.016 15.945 7.913 1.00 97.19 165 ARG A CA 1
ATOM 1282 C C . ARG A 1 165 ? 1.509 15.811 8.041 1.00 97.19 165 ARG A C 1
ATOM 1284 O O . ARG A 1 165 ? 0.778 16.613 7.460 1.00 97.19 165 ARG A O 1
ATOM 1291 N N . LEU A 1 166 ? 1.025 14.788 8.734 1.00 97.25 166 LEU A N 1
ATOM 1292 C CA . LEU A 1 166 ? -0.400 14.612 8.988 1.00 97.25 166 LEU A CA 1
ATOM 1293 C C . LEU A 1 166 ? -0.908 15.547 10.094 1.00 97.25 166 LEU A C 1
ATOM 1295 O O . LEU A 1 166 ? -2.119 15.642 10.251 1.00 97.25 166 LEU A O 1
ATOM 1299 N N . HIS A 1 167 ? -0.029 16.256 10.813 1.00 96.50 167 HIS A N 1
ATOM 1300 C CA . HIS A 1 167 ? -0.389 17.134 11.928 1.00 96.50 167 HIS A CA 1
ATOM 1301 C C . HIS A 1 167 ? -1.165 16.392 13.030 1.00 96.50 167 HIS A C 1
ATOM 1303 O O . HIS A 1 167 ? -2.150 16.894 13.569 1.00 96.50 167 HIS A O 1
ATOM 1309 N N . ILE A 1 168 ? -0.747 15.164 13.372 1.00 95.94 168 ILE A N 1
ATOM 1310 C CA . ILE A 1 168 ? -1.511 14.271 14.269 1.00 95.94 168 ILE A CA 1
ATOM 1311 C C . ILE A 1 168 ? -1.795 14.916 15.638 1.00 95.94 168 ILE A C 1
ATOM 1313 O O . ILE A 1 168 ? -2.894 14.754 16.178 1.00 95.94 168 ILE A O 1
ATOM 1317 N N . LEU A 1 169 ? -0.846 15.685 16.185 1.00 94.75 169 LEU A N 1
ATOM 1318 C CA . LEU A 1 169 ? -1.008 16.381 17.473 1.00 94.75 169 LEU A CA 1
ATOM 1319 C C . LEU A 1 169 ? -2.065 17.490 17.438 1.00 94.75 169 LEU A C 1
ATOM 1321 O O . LEU A 1 169 ? -2.685 17.778 18.460 1.00 94.75 169 LEU A O 1
ATOM 1325 N N . GLU A 1 170 ? -2.283 18.079 16.267 1.00 95.88 170 GLU A N 1
ATOM 1326 C CA . GLU A 1 170 ? -3.222 19.179 16.035 1.00 95.88 170 GLU A CA 1
ATOM 1327 C C . GLU A 1 170 ? -4.583 18.662 15.544 1.00 95.88 170 GLU A C 1
ATOM 1329 O O . GLU A 1 170 ? -5.578 19.381 15.605 1.00 95.88 170 GLU A O 1
ATOM 1334 N N . MET A 1 171 ? -4.659 17.399 15.095 1.00 95.88 171 MET A N 1
ATOM 1335 C CA . MET A 1 171 ? -5.911 16.796 14.634 1.00 95.88 171 MET A CA 1
ATOM 1336 C C . MET A 1 171 ? -6.990 16.830 15.725 1.00 95.88 171 MET A C 1
ATOM 1338 O O . MET A 1 171 ? -6.696 16.482 16.876 1.00 95.88 171 MET A O 1
ATOM 1342 N N . PRO A 1 172 ? -8.257 17.117 15.372 1.00 96.00 172 PRO A N 1
ATOM 1343 C CA . PRO A 1 172 ? -9.385 16.957 16.282 1.00 96.00 172 PRO A CA 1
ATOM 1344 C C . PRO A 1 172 ? -9.451 15.531 16.859 1.00 96.00 172 PRO A C 1
ATOM 1346 O O . PRO A 1 172 ? -9.201 14.578 16.112 1.00 96.00 172 PRO A O 1
ATOM 1349 N N . PRO A 1 173 ? -9.853 15.338 18.133 1.00 95.25 173 PRO A N 1
ATOM 1350 C CA . PRO A 1 173 ? -9.827 14.026 18.792 1.00 95.25 173 PRO A CA 1
ATOM 1351 C C . PRO A 1 173 ? -10.499 12.907 17.986 1.00 95.25 173 PRO A C 1
ATOM 1353 O O . PRO A 1 173 ? -9.883 11.879 17.724 1.00 95.25 173 PRO A O 1
ATOM 1356 N N . LYS A 1 174 ? -11.705 13.161 17.460 1.00 92.81 174 LYS A N 1
ATOM 1357 C CA . LYS A 1 174 ? -12.448 12.198 16.628 1.00 92.81 174 LYS A CA 1
ATOM 1358 C C . LYS A 1 174 ? -11.716 11.796 15.349 1.00 92.81 174 LYS A C 1
ATOM 1360 O O . LYS A 1 174 ? -11.885 10.685 14.868 1.00 92.81 174 LYS A O 1
ATOM 1365 N N . GLN A 1 175 ? -10.951 12.707 14.748 1.00 93.75 175 GLN A N 1
ATOM 1366 C CA . GLN A 1 175 ? -10.176 12.399 13.548 1.00 93.75 175 GLN A CA 1
ATOM 1367 C C . GLN A 1 175 ? -8.902 11.637 13.905 1.00 93.75 175 GLN A C 1
ATOM 1369 O O . GLN A 1 175 ? -8.546 10.693 13.206 1.00 93.75 175 GLN A O 1
ATOM 1374 N N . ARG A 1 176 ? -8.255 12.011 15.013 1.00 96.19 176 ARG A N 1
ATOM 1375 C CA . ARG A 1 176 ? -7.065 11.337 15.535 1.00 96.19 176 ARG A CA 1
ATOM 1376 C C . ARG A 1 176 ? -7.349 9.881 15.904 1.00 96.19 176 ARG A C 1
ATOM 1378 O O . ARG A 1 176 ? -6.565 9.012 15.551 1.00 96.19 176 ARG A O 1
ATOM 1385 N N . GLU A 1 177 ? -8.485 9.606 16.542 1.00 95.94 177 GLU A N 1
ATOM 1386 C CA . GLU A 1 177 ? -8.927 8.249 16.909 1.00 95.94 177 GLU A CA 1
ATOM 1387 C C . GLU A 1 177 ? -9.107 7.318 15.697 1.00 95.94 177 GLU A C 1
ATOM 1389 O O . GLU A 1 177 ? -8.968 6.102 15.823 1.00 95.94 177 GLU A O 1
ATOM 1394 N N . ARG A 1 178 ? -9.360 7.876 14.504 1.00 97.12 178 ARG A N 1
ATOM 1395 C CA . ARG A 1 178 ? -9.461 7.108 13.253 1.00 97.12 178 ARG A CA 1
ATOM 1396 C C . ARG A 1 178 ? -8.102 6.646 12.727 1.00 97.12 178 ARG A C 1
ATOM 1398 O O . ARG A 1 178 ? -8.088 5.849 11.797 1.00 97.12 178 ARG A O 1
ATOM 1405 N N . LEU A 1 179 ? -6.978 7.138 13.253 1.00 98.38 179 LEU A N 1
ATOM 1406 C CA . LEU A 1 179 ? -5.643 6.854 12.729 1.00 98.38 179 LEU A CA 1
ATOM 1407 C C . LEU A 1 179 ? -4.763 6.160 13.768 1.00 98.38 179 LEU A C 1
ATOM 1409 O O . LEU A 1 179 ? -4.589 6.620 14.892 1.00 98.38 179 LEU A O 1
ATOM 1413 N N . THR A 1 180 ? -4.122 5.073 13.359 1.00 98.44 180 THR A N 1
ATOM 1414 C CA . THR A 1 180 ? -3.050 4.425 14.112 1.00 98.44 180 THR A CA 1
ATOM 1415 C C . THR A 1 180 ? -1.829 4.274 13.213 1.00 98.44 180 THR A C 1
ATOM 1417 O O . THR A 1 180 ? -1.938 3.751 12.110 1.00 98.44 180 THR A O 1
ATOM 1420 N N . LEU A 1 181 ? -0.662 4.721 13.674 1.00 98.44 181 LEU A N 1
ATOM 1421 C CA . LEU A 1 181 ? 0.612 4.476 12.998 1.00 98.44 181 LEU A CA 1
ATOM 1422 C C . LEU A 1 181 ? 1.423 3.470 13.810 1.00 98.44 181 LEU A C 1
ATOM 1424 O O . LEU A 1 181 ? 1.584 3.641 15.019 1.00 98.44 181 LEU A O 1
ATOM 1428 N N . VAL A 1 182 ? 1.923 2.421 13.162 1.00 98.31 182 VAL A N 1
ATOM 1429 C CA . VAL A 1 182 ? 2.715 1.376 13.820 1.00 98.31 182 VAL A CA 1
ATOM 1430 C C . VAL A 1 182 ? 3.993 1.086 13.050 1.00 98.31 182 VAL A C 1
ATOM 1432 O O . VAL A 1 182 ? 4.015 1.072 11.824 1.00 98.31 182 VAL A O 1
ATOM 1435 N N . GLN A 1 183 ? 5.067 0.801 13.780 1.00 98.50 183 GLN A N 1
ATOM 1436 C CA . GLN A 1 183 ? 6.251 0.213 13.172 1.00 98.50 183 GLN A CA 1
ATOM 1437 C C . GLN A 1 183 ? 6.058 -1.297 13.032 1.00 98.50 183 GLN A C 1
ATOM 1439 O O . GLN A 1 183 ? 5.623 -1.967 13.977 1.00 98.50 183 GLN A O 1
ATOM 1444 N N . GLY A 1 184 ? 6.389 -1.830 11.861 1.00 97.06 184 GLY A N 1
ATOM 1445 C CA . GLY A 1 184 ? 6.291 -3.254 11.573 1.00 97.06 184 GLY A CA 1
ATOM 1446 C C . GLY A 1 184 ? 6.875 -3.611 10.213 1.00 97.06 184 GLY A C 1
ATOM 1447 O O . GLY A 1 184 ? 7.355 -2.758 9.475 1.00 97.06 184 GLY A O 1
ATOM 1448 N N . SER A 1 185 ? 6.877 -4.898 9.884 1.00 96.31 185 SER A N 1
ATOM 1449 C CA . SER A 1 185 ? 7.424 -5.396 8.623 1.00 96.31 185 SER A CA 1
ATOM 1450 C C . SER A 1 185 ? 6.467 -6.402 8.013 1.00 96.31 185 SER A C 1
ATOM 1452 O O . SER A 1 185 ? 5.974 -7.291 8.701 1.00 96.31 185 SER A O 1
ATOM 1454 N N . LEU A 1 186 ? 6.277 -6.307 6.698 1.00 96.19 186 LEU A N 1
ATOM 1455 C CA . LEU A 1 186 ? 5.425 -7.218 5.931 1.00 96.19 186 LEU A CA 1
ATOM 1456 C C . LEU A 1 186 ? 6.023 -8.619 5.751 1.00 96.19 186 LEU A C 1
ATOM 1458 O O . LEU A 1 186 ? 5.458 -9.444 5.047 1.00 96.19 186 LEU A O 1
ATOM 1462 N N . LEU A 1 187 ? 7.162 -8.893 6.384 1.00 96.00 187 LEU A N 1
ATOM 1463 C CA . LEU A 1 187 ? 7.824 -10.195 6.368 1.00 96.00 187 LEU A CA 1
ATOM 1464 C C . LEU A 1 187 ? 7.584 -10.998 7.646 1.00 96.00 187 LEU A C 1
ATOM 1466 O O . LEU A 1 187 ? 7.937 -12.174 7.710 1.00 96.00 187 LEU A O 1
ATOM 1470 N N . TYR A 1 188 ? 6.989 -10.370 8.659 1.00 94.69 188 TYR A N 1
ATOM 1471 C CA . TYR A 1 188 ? 6.677 -11.003 9.928 1.00 94.69 188 TYR A CA 1
ATOM 1472 C C . TYR A 1 188 ? 5.191 -10.866 10.215 1.00 94.69 188 TYR A C 1
ATOM 1474 O O . TYR A 1 188 ? 4.563 -9.850 9.934 1.00 94.69 188 TYR A O 1
ATOM 1482 N N . HIS A 1 189 ? 4.620 -11.920 10.782 1.00 94.25 189 HIS A N 1
ATOM 1483 C CA . HIS A 1 189 ? 3.222 -11.910 11.168 1.00 94.25 189 HIS A CA 1
ATOM 1484 C C . HIS A 1 189 ? 2.966 -10.894 12.279 1.00 94.25 189 HIS A C 1
ATOM 1486 O O . HIS A 1 189 ? 3.622 -10.924 13.320 1.00 94.25 189 HIS A O 1
ATOM 1492 N N . ASP A 1 190 ? 1.938 -10.080 12.073 1.00 96.38 190 ASP A N 1
ATOM 1493 C CA . ASP A 1 190 ? 1.443 -9.128 13.050 1.00 96.38 190 ASP A CA 1
ATOM 1494 C C . ASP A 1 190 ? -0.077 -9.309 13.221 1.00 96.38 190 ASP A C 1
ATOM 1496 O O . ASP A 1 190 ? -0.840 -9.015 12.293 1.00 96.38 190 ASP A O 1
ATOM 1500 N N . PRO A 1 191 ? -0.546 -9.783 14.393 1.00 95.81 191 PRO A N 1
ATOM 1501 C CA . PRO A 1 191 ? -1.971 -9.968 14.662 1.00 95.81 191 PRO A CA 1
ATOM 1502 C C . PRO A 1 191 ? -2.801 -8.691 14.484 1.00 95.81 191 PRO A C 1
ATOM 1504 O O . PRO A 1 191 ? -3.990 -8.777 14.175 1.00 95.81 191 PRO A O 1
ATOM 1507 N N . ARG A 1 192 ? -2.184 -7.509 14.647 1.00 97.38 192 ARG A N 1
ATOM 1508 C CA . ARG A 1 192 ? -2.853 -6.203 14.543 1.00 97.38 192 ARG A CA 1
ATOM 1509 C C . ARG A 1 192 ? -3.385 -5.910 13.140 1.00 97.38 192 ARG A C 1
ATOM 1511 O O . ARG A 1 192 ? -4.201 -5.006 13.004 1.00 97.38 192 ARG A O 1
ATOM 1518 N N . LEU A 1 193 ? -2.943 -6.651 12.121 1.00 98.19 193 LEU A N 1
ATOM 1519 C CA . LEU A 1 193 ? -3.373 -6.494 10.727 1.00 98.19 193 LEU A CA 1
ATOM 1520 C C . LEU A 1 193 ? -4.662 -7.269 10.396 1.00 98.19 193 LEU A C 1
ATOM 1522 O O . LEU A 1 193 ? -5.176 -7.169 9.287 1.00 98.19 193 LEU A O 1
ATOM 1526 N N . SER A 1 194 ? -5.197 -8.059 11.328 1.00 97.38 194 SER A N 1
ATOM 1527 C CA . SER A 1 194 ? -6.413 -8.850 11.091 1.00 97.38 194 SER A CA 1
ATOM 1528 C C . SER A 1 194 ? -7.687 -8.008 11.231 1.00 97.38 194 SER A C 1
ATOM 1530 O O . SER A 1 194 ? -7.739 -7.070 12.025 1.00 97.38 194 SER A O 1
ATOM 1532 N N . GLY A 1 195 ? -8.750 -8.378 10.508 1.00 97.19 195 GLY A N 1
ATOM 1533 C CA . GLY A 1 195 ? -10.077 -7.757 10.656 1.00 97.19 195 GLY A CA 1
ATOM 1534 C C . GLY A 1 195 ? -10.229 -6.392 9.973 1.00 97.19 195 GLY A C 1
ATOM 1535 O O . GLY A 1 195 ? -11.008 -5.556 10.435 1.00 97.19 195 GLY A O 1
ATOM 1536 N N . TYR A 1 196 ? -9.466 -6.155 8.905 1.00 98.69 196 TYR A N 1
ATOM 1537 C CA . TYR A 1 196 ? -9.594 -4.975 8.049 1.00 98.69 196 TYR A CA 1
ATOM 1538 C C . TYR A 1 196 ? -10.347 -5.315 6.762 1.00 98.69 196 TYR A C 1
ATOM 1540 O O . TYR A 1 196 ? -10.283 -6.440 6.262 1.00 98.69 196 TYR A O 1
ATOM 1548 N N . ASP A 1 197 ? -11.051 -4.328 6.218 1.00 98.75 197 ASP A N 1
ATOM 1549 C CA . ASP A 1 197 ? -11.868 -4.493 5.016 1.00 98.75 197 ASP A CA 1
ATOM 1550 C C . ASP A 1 197 ? -11.007 -4.414 3.758 1.00 98.75 197 ASP A C 1
ATOM 1552 O O . ASP A 1 197 ? -11.232 -5.157 2.807 1.00 98.75 197 ASP A O 1
ATOM 1556 N N . ALA A 1 198 ? -9.990 -3.548 3.769 1.00 98.81 198 ALA A N 1
ATOM 1557 C CA . ALA A 1 198 ? -9.050 -3.387 2.669 1.00 98.81 198 ALA A CA 1
ATOM 1558 C C . ALA A 1 198 ? -7.614 -3.194 3.170 1.00 98.81 198 ALA A C 1
ATOM 1560 O O . ALA A 1 198 ? -7.391 -2.611 4.233 1.00 98.81 198 ALA A O 1
ATOM 1561 N N . ALA A 1 199 ? -6.642 -3.629 2.374 1.00 98.88 199 ALA A N 1
ATOM 1562 C CA . ALA A 1 199 ? -5.238 -3.267 2.529 1.00 98.88 199 ALA A CA 1
ATOM 1563 C C . ALA A 1 199 ? -4.683 -2.660 1.244 1.00 98.88 199 ALA A C 1
ATOM 1565 O O . ALA A 1 199 ? -4.922 -3.187 0.163 1.00 98.88 199 ALA A O 1
ATOM 1566 N N . ALA A 1 200 ? -3.912 -1.588 1.367 1.00 98.88 200 ALA A N 1
ATOM 1567 C CA . ALA A 1 200 ? -3.153 -0.989 0.284 1.00 98.88 200 ALA A CA 1
ATOM 1568 C C . ALA A 1 200 ? -1.662 -1.271 0.479 1.00 98.88 200 ALA A C 1
ATOM 1570 O O . ALA A 1 200 ? -1.132 -1.085 1.570 1.00 98.88 200 ALA A O 1
ATOM 1571 N N . VAL A 1 201 ? -1.005 -1.719 -0.585 1.00 98.62 201 VAL A N 1
ATOM 1572 C CA . VAL A 1 201 ? 0.432 -1.981 -0.682 1.00 98.62 201 VAL A CA 1
ATOM 1573 C C . VAL A 1 201 ? 0.919 -1.205 -1.904 1.00 98.62 201 VAL A C 1
ATOM 1575 O O . VAL A 1 201 ? 0.896 -1.708 -3.029 1.00 98.62 201 VAL A O 1
ATOM 1578 N N . VAL A 1 202 ? 1.251 0.069 -1.707 1.00 97.88 202 VAL A N 1
ATOM 1579 C CA . VAL A 1 202 ? 1.526 1.000 -2.809 1.00 97.88 202 VAL A CA 1
ATOM 1580 C C . VAL A 1 202 ? 3.026 1.177 -2.970 1.00 97.88 202 VAL A C 1
ATOM 1582 O O . VAL A 1 202 ? 3.632 1.874 -2.166 1.00 97.88 202 VAL A O 1
ATOM 1585 N N . GLU A 1 203 ? 3.599 0.597 -4.027 1.00 93.50 203 GLU A N 1
ATOM 1586 C CA . GLU A 1 203 ? 5.029 0.718 -4.355 1.00 93.50 203 GLU A CA 1
ATOM 1587 C C . GLU A 1 203 ? 5.938 0.185 -3.236 1.00 93.50 203 GLU A C 1
ATOM 1589 O O . GLU A 1 203 ? 6.790 0.880 -2.686 1.00 93.50 203 GLU A O 1
ATOM 1594 N N . VAL A 1 204 ? 5.675 -1.054 -2.821 1.00 94.25 204 VAL A N 1
ATOM 1595 C CA . VAL A 1 204 ? 6.384 -1.705 -1.707 1.00 94.25 204 VAL A CA 1
ATOM 1596 C C . VAL A 1 204 ? 7.014 -3.022 -2.125 1.00 94.25 204 VAL A C 1
ATOM 1598 O O . VAL A 1 204 ? 8.092 -3.369 -1.641 1.00 94.25 204 VAL A O 1
ATOM 1601 N N . ILE A 1 205 ? 6.345 -3.784 -2.992 1.00 93.75 205 ILE A N 1
ATOM 1602 C CA . ILE A 1 205 ? 6.769 -5.147 -3.318 1.00 93.75 205 ILE A CA 1
ATOM 1603 C C . ILE A 1 205 ? 8.115 -5.157 -4.051 1.00 93.75 205 ILE A C 1
ATOM 1605 O O . ILE A 1 205 ? 8.925 -6.038 -3.796 1.00 93.75 205 ILE A O 1
ATOM 1609 N N . GLU A 1 206 ? 8.387 -4.141 -4.868 1.00 91.38 206 GLU A N 1
ATOM 1610 C CA . GLU A 1 206 ? 9.622 -3.933 -5.631 1.00 91.38 206 GLU A CA 1
ATOM 1611 C C . GLU A 1 206 ? 10.846 -3.662 -4.747 1.00 91.38 206 GLU A C 1
ATOM 1613 O O . GLU A 1 206 ? 11.984 -3.819 -5.188 1.00 91.38 206 GLU A O 1
ATOM 1618 N N . HIS A 1 207 ? 10.632 -3.276 -3.487 1.00 91.25 207 HIS A N 1
ATOM 1619 C CA . HIS A 1 207 ? 11.697 -3.080 -2.505 1.00 91.25 207 HIS A CA 1
ATOM 1620 C C . HIS A 1 207 ? 11.996 -4.356 -1.703 1.00 91.25 207 HIS A C 1
ATOM 1622 O O . HIS A 1 207 ? 12.960 -4.396 -0.930 1.00 91.25 207 HIS A O 1
ATOM 1628 N N . LEU A 1 208 ? 11.187 -5.408 -1.866 1.00 89.56 208 LEU A N 1
ATOM 1629 C CA . LEU A 1 208 ? 11.437 -6.715 -1.269 1.00 89.56 208 LEU A CA 1
ATOM 1630 C C . LEU A 1 208 ? 12.377 -7.531 -2.157 1.00 89.56 208 LEU A C 1
ATOM 1632 O O . LEU A 1 208 ? 12.339 -7.454 -3.380 1.00 89.56 208 LEU A O 1
ATOM 1636 N N . ASP A 1 209 ? 13.201 -8.374 -1.539 1.00 87.62 209 ASP A N 1
ATOM 1637 C CA . ASP A 1 209 ? 13.896 -9.416 -2.293 1.00 87.62 209 ASP A CA 1
ATOM 1638 C C . ASP A 1 209 ? 12.856 -10.422 -2.824 1.00 87.62 209 ASP A C 1
ATOM 1640 O O . ASP A 1 209 ? 11.948 -10.812 -2.084 1.00 87.62 209 ASP A O 1
ATOM 1644 N N . GLU A 1 210 ? 12.988 -10.896 -4.067 1.00 86.19 210 GLU A N 1
ATOM 1645 C CA . GLU A 1 210 ? 11.998 -11.807 -4.676 1.00 86.19 210 GLU A CA 1
ATOM 1646 C C . GLU A 1 210 ? 11.755 -13.074 -3.836 1.00 86.19 210 GLU A C 1
ATOM 1648 O O . GLU A 1 210 ? 10.625 -13.539 -3.691 1.00 86.19 210 GLU A O 1
ATOM 1653 N N . ASN A 1 211 ? 12.799 -13.603 -3.188 1.00 89.31 211 ASN A N 1
ATOM 1654 C CA . ASN A 1 211 ? 12.695 -14.770 -2.306 1.00 89.31 211 ASN A CA 1
ATOM 1655 C C . ASN A 1 211 ? 11.887 -14.514 -1.016 1.00 89.31 211 ASN A C 1
ATOM 1657 O O . ASN A 1 211 ? 11.546 -15.463 -0.309 1.00 89.31 211 ASN A O 1
ATOM 1661 N N . ARG A 1 212 ? 11.572 -13.253 -0.698 1.00 93.25 212 ARG A N 1
ATOM 1662 C CA . ARG A 1 212 ? 10.752 -12.845 0.451 1.00 93.25 212 ARG A CA 1
ATOM 1663 C C . ARG A 1 212 ? 9.283 -12.630 0.085 1.00 93.25 212 ARG A C 1
ATOM 1665 O O . ARG A 1 212 ? 8.465 -12.511 0.998 1.00 93.25 212 ARG A O 1
ATOM 1672 N N . LEU A 1 213 ? 8.919 -12.639 -1.200 1.00 94.50 213 LEU A N 1
ATOM 1673 C CA . LEU A 1 213 ? 7.529 -12.454 -1.638 1.00 94.50 213 LEU A CA 1
ATOM 1674 C C . LEU A 1 213 ? 6.596 -13.523 -1.071 1.00 94.50 213 LEU A C 1
ATOM 1676 O O . LEU A 1 213 ? 5.509 -13.196 -0.612 1.00 94.50 213 LEU A O 1
ATOM 1680 N N . ALA A 1 214 ? 7.052 -14.773 -0.972 1.00 95.31 214 ALA A N 1
ATOM 1681 C CA . ALA A 1 214 ? 6.270 -15.832 -0.338 1.00 95.31 214 ALA A CA 1
ATOM 1682 C C . ALA A 1 214 ? 5.932 -15.512 1.133 1.00 95.31 214 ALA A C 1
ATOM 1684 O O . ALA A 1 214 ? 4.829 -15.799 1.591 1.00 95.31 214 ALA A O 1
ATOM 1685 N N . ALA A 1 215 ? 6.849 -14.888 1.882 1.00 96.56 215 ALA A N 1
ATOM 1686 C CA . ALA A 1 215 ? 6.583 -14.468 3.259 1.00 96.56 215 ALA A CA 1
ATOM 1687 C C . ALA A 1 215 ? 5.583 -13.302 3.309 1.00 96.56 215 ALA A C 1
ATOM 1689 O O . ALA A 1 215 ? 4.647 -13.340 4.108 1.00 96.56 215 ALA A O 1
ATOM 1690 N N . PHE A 1 216 ? 5.739 -12.317 2.420 1.00 97.81 216 PHE A N 1
ATOM 1691 C CA . PHE A 1 216 ? 4.777 -11.226 2.240 1.00 97.81 216 PHE A CA 1
ATOM 1692 C C . PHE A 1 216 ? 3.367 -11.752 1.934 1.00 97.81 216 PHE A C 1
ATOM 1694 O O . PHE A 1 216 ? 2.404 -11.361 2.596 1.00 97.81 216 PHE A O 1
ATOM 1701 N N . GLU A 1 217 ? 3.251 -12.700 1.001 1.00 97.88 217 GLU A N 1
ATOM 1702 C CA . GLU A 1 217 ? 1.984 -13.335 0.634 1.00 97.88 217 GLU A CA 1
ATOM 1703 C C . GLU A 1 217 ? 1.314 -13.993 1.847 1.00 97.88 217 GLU A C 1
ATOM 1705 O O . GLU A 1 217 ? 0.128 -13.784 2.108 1.00 97.88 217 GLU A O 1
ATOM 1710 N N . GLN A 1 218 ? 2.084 -14.724 2.659 1.00 97.88 218 GLN A N 1
ATOM 1711 C CA . GLN A 1 218 ? 1.569 -15.340 3.882 1.00 97.88 218 GLN A CA 1
ATOM 1712 C C . GLN A 1 218 ? 1.092 -14.303 4.907 1.00 97.88 218 GLN A C 1
ATOM 1714 O O . GLN A 1 218 ? 0.053 -14.494 5.541 1.00 97.88 218 GLN A O 1
ATOM 1719 N N . VAL A 1 219 ? 1.824 -13.204 5.092 1.00 98.06 219 VAL A N 1
ATOM 1720 C CA . VAL A 1 219 ? 1.446 -12.160 6.054 1.00 98.06 219 VAL A CA 1
ATOM 1721 C C . VAL A 1 219 ? 0.167 -11.450 5.614 1.00 98.06 219 VAL A C 1
ATOM 1723 O O . VAL A 1 219 ? -0.774 -11.356 6.404 1.00 98.06 219 VAL A O 1
ATOM 1726 N N . VAL A 1 220 ? 0.106 -10.994 4.363 1.00 98.44 220 VAL A N 1
ATOM 1727 C CA . VAL A 1 220 ? -0.987 -10.145 3.870 1.00 98.44 220 VAL A CA 1
ATOM 1728 C C . VAL A 1 220 ? -2.207 -10.968 3.460 1.00 98.44 220 VAL A C 1
ATOM 1730 O O . VAL A 1 220 ? -3.308 -10.720 3.950 1.00 98.44 220 VAL A O 1
ATOM 1733 N N . PHE A 1 221 ? -2.030 -11.975 2.605 1.00 98.56 221 PHE A N 1
ATOM 1734 C CA . PHE A 1 221 ? -3.147 -12.697 1.990 1.00 98.56 221 PHE A CA 1
ATOM 1735 C C . PHE A 1 221 ? -3.619 -13.897 2.813 1.00 98.56 221 PHE A C 1
ATOM 1737 O O . PHE A 1 221 ? -4.809 -14.204 2.805 1.00 98.56 221 PHE A O 1
ATOM 1744 N N . ALA A 1 222 ? -2.728 -14.573 3.549 1.00 97.56 222 ALA A N 1
ATOM 1745 C CA . ALA A 1 222 ? -3.126 -15.734 4.352 1.00 97.56 222 ALA A CA 1
ATOM 1746 C C . ALA A 1 222 ? -3.553 -15.366 5.781 1.00 97.56 222 ALA A C 1
ATOM 1748 O O . ALA A 1 222 ? -4.558 -15.887 6.267 1.00 97.56 222 ALA A O 1
ATOM 1749 N N . ARG A 1 223 ? -2.792 -14.498 6.466 1.00 97.44 223 ARG A N 1
ATOM 1750 C CA . ARG A 1 223 ? -3.004 -14.197 7.893 1.00 97.44 223 ARG A CA 1
ATOM 1751 C C . ARG A 1 223 ? -3.844 -12.947 8.134 1.00 97.44 223 ARG A C 1
ATOM 1753 O O . ARG A 1 223 ? -4.888 -13.062 8.764 1.00 97.44 223 ARG A O 1
ATOM 1760 N N . ALA A 1 224 ? -3.417 -11.784 7.634 1.00 98.06 224 ALA A N 1
ATOM 1761 C CA . ALA A 1 224 ? -4.196 -10.547 7.764 1.00 98.06 224 ALA A CA 1
ATOM 1762 C C . ALA A 1 224 ? -5.539 -10.662 7.022 1.00 98.06 224 ALA A C 1
ATOM 1764 O O . ALA A 1 224 ? -6.585 -10.285 7.553 1.00 98.06 224 ALA A O 1
ATOM 1765 N N . ARG A 1 225 ? -5.493 -11.256 5.820 1.00 98.25 225 ARG A N 1
ATOM 1766 C CA . ARG A 1 225 ? -6.632 -11.712 5.011 1.00 98.25 225 ARG A CA 1
ATOM 1767 C C . ARG A 1 225 ? -7.786 -10.690 4.915 1.00 98.25 225 ARG A C 1
ATOM 1769 O O . ARG A 1 225 ? -8.945 -11.052 5.178 1.00 98.25 225 ARG A O 1
ATOM 1776 N N . PRO A 1 226 ? -7.502 -9.428 4.541 1.00 98.50 226 PRO A N 1
ATOM 1777 C CA . PRO A 1 226 ? -8.529 -8.397 4.413 1.00 98.50 226 PRO A CA 1
ATOM 1778 C C . PRO A 1 226 ? -9.538 -8.743 3.308 1.00 98.50 226 PRO A C 1
ATOM 1780 O O . PRO A 1 226 ? -9.277 -9.606 2.464 1.00 98.50 226 PRO A O 1
ATOM 1783 N N . GLY A 1 227 ? -10.696 -8.080 3.310 1.00 98.62 227 GLY A N 1
ATOM 1784 C CA . GLY A 1 227 ? -11.727 -8.253 2.276 1.00 98.62 227 GLY A CA 1
ATOM 1785 C C . GLY A 1 227 ? -11.212 -7.961 0.862 1.00 98.62 227 GLY A C 1
ATOM 1786 O O . GLY A 1 227 ? -11.487 -8.731 -0.060 1.00 98.62 227 GLY A O 1
ATOM 1787 N N . ALA A 1 228 ? -10.397 -6.912 0.732 1.00 98.81 228 ALA A N 1
ATOM 1788 C CA . ALA A 1 228 ? -9.688 -6.546 -0.486 1.00 98.81 228 ALA A CA 1
ATOM 1789 C C . ALA A 1 228 ? -8.199 -6.234 -0.240 1.00 98.81 228 ALA A C 1
ATOM 1791 O O . ALA A 1 228 ? -7.817 -5.771 0.836 1.00 98.81 228 ALA A O 1
ATOM 1792 N N . VAL A 1 229 ? -7.352 -6.449 -1.248 1.00 98.88 229 VAL A N 1
ATOM 1793 C CA . VAL A 1 229 ? -5.944 -6.011 -1.257 1.00 98.88 229 VAL A CA 1
ATOM 1794 C C . VAL A 1 229 ? -5.678 -5.254 -2.552 1.00 98.88 229 VAL A C 1
ATOM 1796 O O . VAL A 1 229 ? -6.013 -5.738 -3.626 1.00 98.88 229 VAL A O 1
ATOM 1799 N N . LEU A 1 230 ? -5.074 -4.076 -2.463 1.00 98.81 230 LEU A N 1
ATOM 1800 C CA . LEU A 1 230 ? -4.646 -3.275 -3.601 1.00 98.81 230 LEU A CA 1
ATOM 1801 C C . LEU A 1 230 ? -3.127 -3.248 -3.610 1.00 98.81 230 LEU A C 1
ATOM 1803 O O . LEU A 1 230 ? -2.520 -2.828 -2.628 1.00 98.81 230 LEU A O 1
ATOM 1807 N N . VAL A 1 231 ? -2.519 -3.689 -4.704 1.00 98.75 231 VAL A N 1
ATOM 1808 C CA . VAL A 1 231 ? -1.064 -3.709 -4.863 1.00 98.75 231 VAL A CA 1
ATOM 1809 C C . VAL A 1 231 ? -0.699 -2.887 -6.085 1.00 98.75 231 VAL A C 1
ATOM 1811 O O . VAL A 1 231 ? -1.194 -3.182 -7.173 1.00 98.75 231 VAL A O 1
ATOM 1814 N N . THR A 1 232 ? 0.160 -1.880 -5.926 1.00 98.00 232 THR A N 1
ATOM 1815 C CA . THR A 1 232 ? 0.759 -1.185 -7.073 1.00 98.00 232 THR A CA 1
ATOM 1816 C C . THR A 1 232 ? 2.244 -1.460 -7.170 1.00 98.00 232 THR A C 1
ATOM 1818 O O . THR A 1 232 ? 2.918 -1.641 -6.157 1.00 98.00 232 THR A O 1
ATOM 1821 N N . THR A 1 233 ? 2.741 -1.467 -8.401 1.00 95.50 233 THR A N 1
ATOM 1822 C CA . THR A 1 233 ? 4.168 -1.569 -8.695 1.00 95.50 233 THR A CA 1
ATOM 1823 C C . THR A 1 233 ? 4.472 -0.895 -10.043 1.00 95.50 233 THR A C 1
ATOM 1825 O O . THR A 1 233 ? 3.571 -0.769 -10.889 1.00 95.50 233 THR A O 1
ATOM 1828 N N . PRO A 1 234 ? 5.708 -0.431 -10.288 1.00 93.31 234 PRO A N 1
ATOM 1829 C CA . PRO A 1 234 ? 6.136 0.046 -11.595 1.00 93.31 234 PRO A CA 1
ATOM 1830 C C . PRO A 1 234 ? 5.948 -0.998 -12.705 1.00 93.31 234 PRO A C 1
ATOM 1832 O O . PRO A 1 234 ? 5.969 -2.207 -12.482 1.00 93.31 234 PRO A O 1
ATOM 1835 N N . ASN A 1 235 ? 5.770 -0.521 -13.935 1.00 93.31 235 ASN A N 1
ATOM 1836 C CA . ASN A 1 235 ? 5.743 -1.358 -15.131 1.00 93.31 235 ASN A CA 1
ATOM 1837 C C . ASN A 1 235 ? 7.095 -1.325 -15.857 1.00 93.31 235 ASN A C 1
ATOM 1839 O O . ASN A 1 235 ? 7.408 -0.329 -16.514 1.00 93.31 235 ASN A O 1
ATOM 1843 N N . ALA A 1 236 ? 7.856 -2.418 -15.811 1.00 89.12 236 ALA A N 1
ATOM 1844 C CA . ALA A 1 236 ? 9.145 -2.499 -16.497 1.00 89.12 236 ALA A CA 1
ATOM 1845 C C . ALA A 1 236 ? 9.027 -2.327 -18.026 1.00 89.12 236 ALA A C 1
ATOM 1847 O O . ALA A 1 236 ? 9.925 -1.748 -18.638 1.00 89.12 236 ALA A O 1
ATOM 1848 N N . ASP A 1 237 ? 7.903 -2.734 -18.640 1.00 86.56 237 ASP A N 1
ATOM 1849 C CA . ASP A 1 237 ? 7.674 -2.569 -20.088 1.00 86.56 237 ASP A CA 1
ATOM 1850 C C . ASP A 1 237 ? 7.710 -1.089 -20.494 1.00 86.56 237 ASP A C 1
ATOM 1852 O O . ASP A 1 237 ? 8.099 -0.741 -21.605 1.00 86.56 237 ASP A O 1
ATOM 1856 N N . TYR A 1 238 ? 7.319 -0.194 -19.585 1.00 85.69 238 TYR A N 1
ATOM 1857 C CA . TYR A 1 238 ? 7.262 1.241 -19.843 1.00 85.69 238 TYR A CA 1
ATOM 1858 C C . TYR A 1 238 ? 8.637 1.918 -19.715 1.00 85.69 238 TYR A C 1
ATOM 1860 O O . TYR A 1 238 ? 8.804 3.049 -20.171 1.00 85.69 238 TYR A O 1
ATOM 1868 N N . ASN A 1 239 ? 9.647 1.251 -19.143 1.00 81.94 239 ASN A N 1
ATOM 1869 C CA . ASN A 1 239 ? 10.939 1.880 -18.842 1.00 81.94 239 ASN A CA 1
ATOM 1870 C C . ASN A 1 239 ? 11.647 2.425 -20.082 1.00 81.94 239 ASN A C 1
ATOM 1872 O O . ASN A 1 239 ? 12.271 3.480 -20.017 1.00 81.94 239 ASN A O 1
ATOM 1876 N N . GLN A 1 240 ? 11.469 1.761 -21.226 1.00 74.31 240 GLN A N 1
ATOM 1877 C CA . GLN A 1 240 ? 12.012 2.183 -22.518 1.00 74.31 240 GLN A CA 1
ATOM 1878 C C . GLN A 1 240 ? 11.536 3.570 -22.983 1.00 74.31 240 GLN A C 1
ATOM 1880 O O . GLN A 1 240 ? 12.119 4.139 -23.901 1.00 74.31 240 GLN A O 1
ATOM 1885 N N . ARG A 1 241 ? 10.466 4.118 -22.390 1.00 74.69 241 ARG A N 1
ATOM 1886 C CA . ARG A 1 241 ? 9.959 5.459 -22.714 1.00 74.69 241 ARG A CA 1
ATOM 1887 C C . ARG A 1 241 ? 10.645 6.579 -21.941 1.00 74.69 241 ARG A C 1
ATOM 1889 O O . ARG A 1 241 ? 10.408 7.745 -22.249 1.00 74.69 241 ARG A O 1
ATOM 1896 N N . TYR A 1 242 ? 11.458 6.261 -20.940 1.00 68.31 242 TYR A N 1
ATOM 1897 C CA . TYR A 1 242 ? 12.230 7.270 -20.233 1.00 68.31 242 TYR A CA 1
ATOM 1898 C C . TYR A 1 242 ? 13.565 7.483 -20.945 1.00 68.31 242 TYR A C 1
ATOM 1900 O O . TYR A 1 242 ? 14.434 6.620 -20.928 1.00 68.31 242 TYR A O 1
ATOM 1908 N N . GLU A 1 243 ? 13.736 8.667 -21.533 1.00 55.06 243 GLU A N 1
ATOM 1909 C CA . GLU A 1 243 ? 14.937 9.051 -22.294 1.00 55.06 243 GLU A CA 1
ATOM 1910 C C . GLU A 1 243 ? 16.233 8.988 -21.465 1.00 55.06 243 GLU A C 1
ATOM 1912 O O . GLU A 1 243 ? 17.321 8.863 -22.020 1.00 55.06 243 GLU A O 1
ATOM 1917 N N . THR A 1 244 ? 16.126 9.066 -20.134 1.00 58.28 244 THR A N 1
ATOM 1918 C CA . THR A 1 244 ? 17.259 9.072 -19.195 1.00 58.28 244 THR A CA 1
ATOM 1919 C C . THR A 1 244 ? 17.570 7.714 -18.560 1.00 58.28 244 THR A C 1
ATOM 1921 O O . THR A 1 244 ? 18.452 7.657 -17.707 1.00 58.28 244 THR A O 1
ATOM 1924 N N . LEU A 1 245 ? 16.854 6.642 -18.916 1.00 56.53 245 LEU A N 1
ATOM 1925 C CA . LEU A 1 245 ? 17.095 5.294 -18.388 1.00 56.53 245 LEU A CA 1
ATOM 1926 C C . LEU A 1 245 ? 17.848 4.450 -19.420 1.00 56.53 245 LEU A C 1
ATOM 1928 O O . LEU A 1 245 ? 17.371 4.254 -20.538 1.00 56.53 245 LEU A O 1
ATOM 1932 N N . SER A 1 246 ? 19.022 3.933 -19.050 1.00 51.12 246 SER A N 1
ATOM 1933 C CA . SER A 1 246 ? 19.752 3.001 -19.913 1.00 51.12 246 SER A CA 1
ATOM 1934 C C . SER A 1 246 ? 19.013 1.660 -19.966 1.00 51.12 246 SER A C 1
ATOM 1936 O O . SER A 1 246 ? 18.332 1.267 -19.016 1.00 51.12 246 SER A O 1
ATOM 1938 N N . ALA A 1 247 ? 19.148 0.924 -21.072 1.00 49.75 247 ALA A N 1
ATOM 1939 C CA . ALA A 1 247 ? 18.496 -0.376 -21.230 1.00 49.75 247 ALA A CA 1
ATOM 1940 C C . ALA A 1 247 ? 18.873 -1.338 -20.082 1.00 49.75 247 ALA A C 1
ATOM 1942 O O . ALA A 1 247 ? 20.044 -1.669 -19.907 1.00 49.75 247 ALA A O 1
ATOM 1943 N N . GLY A 1 248 ? 17.872 -1.794 -19.321 1.00 51.84 248 GLY A N 1
ATOM 1944 C CA . GLY A 1 248 ? 18.048 -2.711 -18.188 1.00 51.84 248 GLY A CA 1
ATOM 1945 C C . GLY A 1 248 ? 18.226 -2.046 -16.817 1.00 51.84 248 GLY A C 1
ATOM 1946 O O . GLY A 1 248 ? 18.396 -2.764 -15.834 1.00 51.84 248 GLY A O 1
ATOM 1947 N N . GLU A 1 249 ? 18.173 -0.714 -16.721 1.00 55.53 249 GLU A N 1
ATOM 1948 C CA . GLU A 1 249 ? 18.193 0.002 -15.439 1.00 55.53 249 GLU A CA 1
ATOM 1949 C C . GLU A 1 249 ? 16.787 0.144 -14.829 1.00 55.53 249 GLU A C 1
ATOM 1951 O O . GLU A 1 249 ? 15.782 0.280 -15.534 1.00 55.53 249 GLU A O 1
ATOM 1956 N N . PHE A 1 250 ? 16.722 0.120 -13.495 1.00 62.88 250 PHE A N 1
ATOM 1957 C CA . PHE A 1 250 ? 15.505 0.390 -12.730 1.00 62.88 250 PHE A CA 1
ATOM 1958 C C . PHE A 1 250 ? 15.236 1.893 -12.639 1.00 62.88 250 PHE A C 1
ATOM 1960 O O . PHE A 1 250 ? 16.165 2.702 -12.595 1.00 62.88 250 PHE A O 1
ATOM 1967 N N . ARG A 1 251 ? 13.960 2.275 -12.528 1.00 62.50 251 ARG A N 1
ATOM 1968 C CA . ARG A 1 251 ? 13.533 3.671 -12.339 1.00 62.50 251 ARG A CA 1
ATOM 1969 C C . ARG A 1 251 ? 14.097 4.291 -11.072 1.00 62.50 251 ARG A C 1
ATOM 1971 O O . ARG A 1 251 ? 14.347 5.497 -11.041 1.00 62.50 251 ARG A O 1
ATOM 1978 N N . HIS A 1 252 ? 14.301 3.474 -10.043 1.00 61.81 252 HIS A N 1
ATOM 1979 C CA . HIS A 1 252 ? 14.932 3.885 -8.801 1.00 61.81 252 HIS A CA 1
ATOM 1980 C C . HIS A 1 252 ? 16.010 2.883 -8.373 1.00 61.81 252 HIS A C 1
ATOM 1982 O O . HIS A 1 252 ? 15.883 1.675 -8.556 1.00 61.81 252 HIS A O 1
ATOM 1988 N N . GLN A 1 253 ? 17.106 3.400 -7.808 1.00 61.03 253 GLN A N 1
ATOM 1989 C CA . GLN A 1 253 ? 18.289 2.605 -7.437 1.00 61.03 253 GLN A CA 1
ATOM 1990 C C . GLN A 1 253 ? 18.036 1.631 -6.274 1.00 61.03 253 GLN A C 1
ATOM 1992 O O . GLN A 1 253 ? 18.866 0.772 -5.988 1.00 61.03 253 GLN A O 1
ATOM 1997 N N . ASP A 1 254 ? 16.926 1.802 -5.567 1.00 67.12 254 ASP A N 1
ATOM 1998 C CA . ASP A 1 254 ? 16.496 1.011 -4.422 1.00 67.12 254 ASP A CA 1
ATOM 1999 C C . ASP A 1 254 ? 15.463 -0.068 -4.782 1.00 67.12 254 ASP A C 1
ATOM 2001 O O . ASP A 1 254 ? 15.025 -0.806 -3.894 1.00 67.12 254 ASP A O 1
ATOM 2005 N N . HIS A 1 255 ? 15.108 -0.213 -6.061 1.00 79.31 255 HIS A N 1
ATOM 2006 C CA . HIS A 1 255 ? 14.316 -1.344 -6.536 1.00 79.31 255 HIS A CA 1
ATOM 2007 C C . HIS A 1 255 ? 15.178 -2.610 -6.593 1.00 79.31 255 HIS A C 1
ATOM 2009 O O . HIS A 1 255 ? 16.318 -2.607 -7.064 1.00 79.31 255 HIS A O 1
ATOM 2015 N N . ARG A 1 256 ? 14.631 -3.712 -6.081 1.00 77.38 256 ARG A N 1
ATOM 2016 C CA . ARG A 1 256 ? 15.224 -5.054 -6.164 1.00 77.38 256 ARG A CA 1
ATOM 2017 C C . ARG A 1 256 ? 14.847 -5.753 -7.461 1.00 77.38 256 ARG A C 1
ATOM 2019 O O . ARG A 1 256 ? 15.641 -6.539 -7.972 1.00 77.38 256 ARG A O 1
ATOM 2026 N N . PHE A 1 257 ? 13.661 -5.451 -7.974 1.00 82.69 257 PHE A N 1
ATOM 2027 C CA . PHE A 1 257 ? 13.155 -5.907 -9.258 1.00 82.69 257 PHE A CA 1
ATOM 2028 C C . PHE A 1 257 ? 12.129 -4.901 -9.789 1.00 82.69 257 PHE A C 1
ATOM 2030 O O . PHE A 1 257 ? 11.548 -4.131 -9.029 1.00 82.69 257 PHE A O 1
ATOM 2037 N N . GLU A 1 258 ? 11.862 -4.949 -11.090 1.00 83.06 258 GLU A N 1
ATOM 2038 C CA . GLU A 1 258 ? 10.688 -4.323 -11.693 1.00 83.06 258 GLU A CA 1
ATOM 2039 C C . GLU A 1 258 ? 10.041 -5.337 -12.629 1.00 83.06 258 GLU A C 1
ATOM 2041 O O . GLU A 1 258 ? 10.710 -5.916 -13.488 1.00 83.06 258 GLU A O 1
ATOM 2046 N N . TRP A 1 259 ? 8.746 -5.583 -12.450 1.00 91.81 259 TRP A N 1
ATOM 2047 C CA . TRP A 1 259 ? 8.033 -6.573 -13.245 1.00 91.81 259 TRP A CA 1
ATOM 2048 C C . TRP A 1 259 ? 7.414 -5.963 -14.499 1.00 91.81 259 TRP A C 1
ATOM 2050 O O . TRP A 1 259 ? 6.839 -4.875 -14.486 1.00 91.81 259 TRP A O 1
ATOM 2060 N N . THR A 1 260 ? 7.491 -6.720 -15.588 1.00 94.50 260 THR A N 1
ATOM 2061 C CA . THR A 1 260 ? 6.677 -6.515 -16.793 1.00 94.50 260 THR A CA 1
ATOM 2062 C C . THR A 1 260 ? 5.195 -6.746 -16.490 1.00 94.50 260 THR A C 1
ATOM 2064 O O . THR A 1 260 ? 4.842 -7.346 -15.465 1.00 94.50 260 THR A O 1
ATOM 2067 N N . ARG A 1 261 ? 4.308 -6.358 -17.416 1.00 95.00 261 ARG A N 1
ATOM 2068 C CA . ARG A 1 261 ? 2.867 -6.648 -17.296 1.00 95.00 261 ARG A CA 1
ATOM 2069 C C . ARG A 1 261 ? 2.571 -8.133 -17.158 1.00 95.00 261 ARG A C 1
ATOM 2071 O O . ARG A 1 261 ? 1.752 -8.534 -16.334 1.00 95.00 261 ARG A O 1
ATOM 2078 N N . ALA A 1 262 ? 3.272 -8.957 -17.934 1.00 95.88 262 ALA A N 1
ATOM 2079 C CA . ALA A 1 262 ? 3.098 -10.403 -17.907 1.00 95.88 262 ALA A CA 1
ATOM 2080 C C . ALA A 1 262 ? 3.520 -11.007 -16.558 1.00 95.88 262 ALA A C 1
ATOM 2082 O O . ALA A 1 262 ? 2.798 -11.837 -16.007 1.00 95.88 262 ALA A O 1
ATOM 2083 N N . GLN A 1 263 ? 4.657 -10.571 -16.004 1.00 96.44 263 GLN A N 1
ATOM 2084 C CA . GLN A 1 263 ? 5.150 -11.059 -14.712 1.00 96.44 263 GLN A CA 1
ATOM 2085 C C . GLN A 1 263 ? 4.220 -10.666 -13.563 1.00 96.44 263 GLN A C 1
ATOM 2087 O O . GLN A 1 263 ? 3.852 -11.526 -12.763 1.00 96.44 263 GLN A O 1
ATOM 2092 N N . PHE A 1 264 ? 3.797 -9.399 -13.506 1.00 97.38 264 PHE A N 1
ATOM 2093 C CA . PHE A 1 264 ? 2.899 -8.932 -12.453 1.00 97.38 264 PHE A CA 1
ATOM 2094 C C . PHE A 1 264 ? 1.534 -9.624 -12.524 1.00 97.38 264 PHE A C 1
ATOM 2096 O O . PHE A 1 264 ? 1.031 -10.087 -11.502 1.00 97.38 264 PHE A O 1
ATOM 2103 N N . ALA A 1 265 ? 0.967 -9.780 -13.727 1.00 98.00 265 ALA A N 1
ATOM 2104 C CA . ALA A 1 265 ? -0.291 -10.496 -13.917 1.00 98.00 265 ALA A CA 1
ATOM 2105 C C . ALA A 1 265 ? -0.192 -11.976 -13.514 1.00 98.00 265 ALA A C 1
ATOM 2107 O O . ALA A 1 265 ? -1.087 -12.486 -12.840 1.00 98.00 265 ALA A O 1
ATOM 2108 N N . ALA A 1 266 ? 0.899 -12.659 -13.877 1.00 98.25 266 ALA A N 1
ATOM 2109 C CA . ALA A 1 266 ? 1.121 -14.056 -13.507 1.00 98.25 266 ALA A CA 1
ATOM 2110 C C . ALA A 1 266 ? 1.281 -14.233 -11.989 1.00 98.25 266 ALA A C 1
ATOM 2112 O O . ALA A 1 266 ? 0.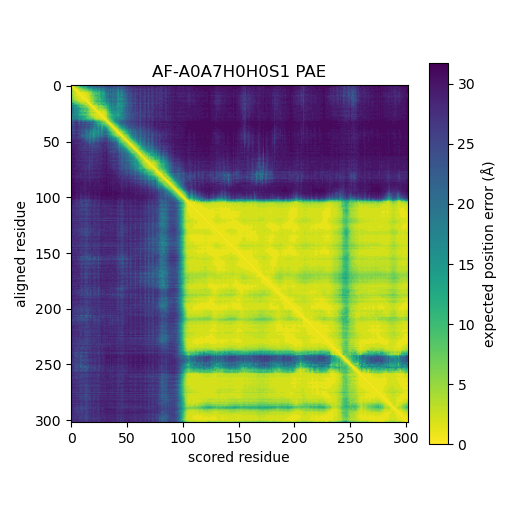670 -15.129 -11.403 1.00 98.25 266 ALA A O 1
ATOM 2113 N N . TRP A 1 267 ? 2.060 -13.360 -11.342 1.00 97.94 267 TRP A N 1
ATOM 2114 C CA . TRP A 1 267 ? 2.201 -13.355 -9.887 1.00 97.94 267 TRP A CA 1
ATOM 2115 C C . TRP A 1 267 ? 0.849 -13.123 -9.204 1.00 97.94 267 TRP A C 1
ATOM 2117 O O . TRP A 1 267 ? 0.442 -13.924 -8.361 1.00 97.94 267 TRP A O 1
ATOM 2127 N N . ALA A 1 268 ? 0.119 -12.086 -9.622 1.00 98.50 268 ALA A N 1
ATOM 2128 C CA . ALA A 1 268 ? -1.168 -11.724 -9.047 1.00 98.50 268 ALA A CA 1
ATOM 2129 C C . ALA A 1 268 ? -2.201 -12.853 -9.197 1.00 98.50 268 ALA A C 1
ATOM 2131 O O . ALA A 1 268 ? -2.860 -13.219 -8.224 1.00 98.50 268 ALA A O 1
ATOM 2132 N N . ALA A 1 269 ? -2.299 -13.474 -10.376 1.00 98.62 269 ALA A N 1
ATOM 2133 C CA . ALA A 1 269 ? -3.173 -14.625 -10.598 1.00 98.62 269 ALA A CA 1
ATOM 2134 C C . ALA A 1 269 ? -2.821 -15.804 -9.674 1.00 98.62 269 ALA A C 1
ATOM 2136 O O . ALA A 1 269 ? -3.708 -16.387 -9.050 1.00 98.62 269 ALA A O 1
ATOM 2137 N N . GLY A 1 270 ? -1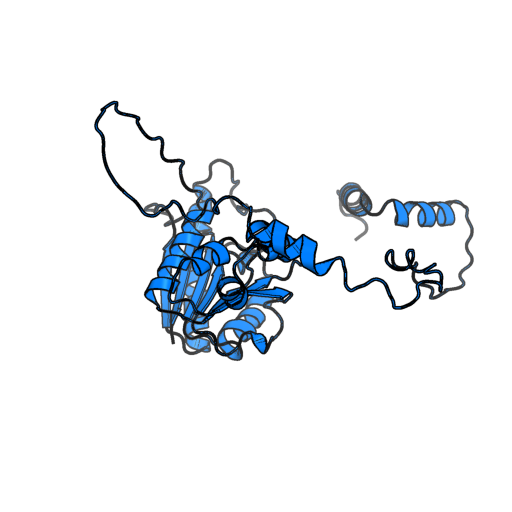.530 -16.111 -9.519 1.00 98.44 270 GLY A N 1
ATOM 2138 C CA . GLY A 1 270 ? -1.078 -17.179 -8.630 1.00 98.44 270 GLY A CA 1
ATOM 2139 C C . GLY A 1 270 ? -1.379 -16.907 -7.152 1.00 98.44 270 GLY A C 1
ATOM 2140 O O . GLY A 1 270 ? -1.788 -17.817 -6.432 1.00 98.44 270 GLY A O 1
ATOM 2141 N N . VAL A 1 271 ? -1.199 -15.667 -6.683 1.00 98.38 271 VAL A N 1
ATOM 2142 C CA . VAL A 1 271 ? -1.568 -15.265 -5.311 1.00 98.38 271 VAL A CA 1
ATOM 2143 C C . VAL A 1 271 ? -3.068 -15.432 -5.093 1.00 98.38 271 VAL A C 1
ATOM 2145 O O . VAL A 1 271 ? -3.492 -15.999 -4.084 1.00 98.38 271 VAL A O 1
ATOM 2148 N N . ALA A 1 272 ? -3.870 -14.975 -6.053 1.00 98.50 272 ALA A N 1
ATOM 2149 C CA . ALA A 1 272 ? -5.319 -15.052 -5.990 1.00 98.50 272 ALA A CA 1
ATOM 2150 C C . ALA A 1 272 ? -5.804 -16.507 -5.865 1.00 98.50 272 ALA A C 1
ATOM 2152 O O . ALA A 1 272 ? -6.575 -16.825 -4.957 1.00 98.50 272 ALA A O 1
ATOM 2153 N N . GLU A 1 273 ? -5.263 -17.405 -6.693 1.00 98.31 273 GLU A N 1
ATOM 2154 C CA . GLU A 1 273 ? -5.551 -18.841 -6.653 1.00 98.31 273 GLU A CA 1
ATOM 2155 C C . GLU A 1 273 ? -5.170 -19.476 -5.305 1.00 98.31 273 GLU A C 1
ATOM 2157 O O . GLU A 1 273 ? -5.996 -20.138 -4.674 1.00 98.31 273 GLU A O 1
ATOM 2162 N N . ARG A 1 274 ? -3.944 -19.238 -4.817 1.00 98.06 274 ARG A N 1
ATOM 2163 C CA . ARG A 1 274 ? -3.441 -19.843 -3.568 1.00 98.06 274 ARG A CA 1
ATOM 2164 C C . ARG A 1 274 ? -4.191 -19.386 -2.320 1.00 98.06 274 ARG A C 1
ATOM 2166 O O . ARG A 1 274 ? -4.280 -20.144 -1.354 1.00 98.06 274 ARG A O 1
ATOM 2173 N N . HIS A 1 275 ? -4.690 -18.151 -2.312 1.00 98.12 275 HIS A N 1
ATOM 2174 C CA . HIS A 1 275 ? -5.249 -17.520 -1.112 1.00 98.12 275 HIS A CA 1
ATOM 2175 C C . HIS A 1 275 ? -6.766 -17.294 -1.167 1.00 98.12 275 HIS A C 1
ATOM 2177 O O . HIS A 1 275 ? -7.344 -16.800 -0.197 1.00 98.12 275 HIS A O 1
ATOM 2183 N N . GLY A 1 276 ? -7.424 -17.698 -2.257 1.00 97.75 276 GLY A N 1
ATOM 2184 C CA . GLY A 1 276 ? -8.877 -17.613 -2.399 1.00 97.75 276 GLY A CA 1
ATOM 2185 C C . GLY A 1 276 ? -9.375 -16.183 -2.602 1.00 97.75 276 GLY A C 1
ATOM 2186 O O . GLY A 1 276 ? -10.357 -15.782 -1.980 1.00 97.75 276 GLY A O 1
ATOM 2187 N N . TYR A 1 277 ? -8.680 -15.425 -3.447 1.00 98.75 277 TYR A N 1
ATOM 2188 C CA . TYR A 1 277 ? -9.119 -14.122 -3.941 1.00 98.75 277 TYR A CA 1
ATOM 2189 C C . TYR A 1 277 ? -9.463 -14.237 -5.431 1.00 98.75 277 TYR A C 1
ATOM 2191 O O . TYR A 1 277 ? -8.933 -15.082 -6.148 1.00 98.75 277 TYR A O 1
ATOM 2199 N N . ARG A 1 278 ? -10.330 -13.357 -5.920 1.00 98.62 278 ARG A N 1
ATOM 2200 C CA . ARG A 1 278 ? -10.389 -12.973 -7.333 1.00 98.62 278 ARG A CA 1
ATOM 2201 C C . ARG A 1 278 ? -9.455 -11.789 -7.529 1.00 98.62 278 ARG A C 1
ATOM 2203 O O . ARG A 1 278 ? -9.308 -10.981 -6.617 1.00 98.62 278 ARG A O 1
ATOM 2210 N N . VAL A 1 279 ? -8.839 -11.671 -8.699 1.00 98.75 279 VAL A N 1
ATOM 2211 C CA . VAL A 1 279 ? -7.960 -10.541 -9.008 1.00 98.75 279 VAL A CA 1
ATOM 2212 C C . VAL A 1 279 ? -8.278 -9.955 -10.370 1.00 98.75 279 VAL A C 1
ATOM 2214 O O . VAL A 1 279 ? -8.526 -10.684 -11.331 1.00 98.75 279 VAL A O 1
ATOM 2217 N N . ARG A 1 280 ? -8.240 -8.628 -10.443 1.00 98.31 280 ARG A N 1
ATOM 2218 C CA . ARG A 1 280 ? -8.163 -7.866 -11.690 1.00 98.31 280 ARG A CA 1
ATOM 2219 C C . ARG A 1 280 ? -6.882 -7.046 -11.688 1.00 98.31 280 ARG A C 1
ATOM 2221 O O . ARG A 1 280 ? -6.478 -6.536 -10.644 1.00 98.31 280 ARG A O 1
ATOM 2228 N N . VAL A 1 281 ? -6.258 -6.930 -12.853 1.00 98.06 281 VAL A N 1
ATOM 2229 C CA . VAL A 1 281 ? -5.054 -6.121 -13.055 1.00 98.06 281 VAL A CA 1
ATOM 2230 C C . VAL A 1 281 ? -5.395 -4.998 -14.019 1.00 98.06 281 VAL A C 1
ATOM 2232 O O . VAL A 1 281 ? -5.993 -5.239 -15.065 1.00 98.06 281 VAL A O 1
ATOM 2235 N N . GLU A 1 282 ? -5.030 -3.778 -13.650 1.00 96.31 282 GLU A N 1
ATOM 2236 C CA . GLU A 1 282 ? -5.339 -2.556 -14.378 1.00 96.31 282 GLU A CA 1
ATOM 2237 C C . GLU A 1 282 ? -4.070 -1.733 -14.627 1.00 96.31 282 GLU A C 1
ATOM 2239 O O . GLU A 1 282 ? -3.182 -1.674 -13.766 1.00 96.31 282 GLU A O 1
ATOM 2244 N N . PRO A 1 283 ? -3.976 -1.066 -15.789 1.00 95.31 283 PRO A N 1
ATOM 2245 C CA . PRO A 1 283 ? -2.973 -0.036 -16.004 1.00 95.31 283 PRO A CA 1
ATOM 2246 C C . PRO A 1 283 ? -3.232 1.163 -15.079 1.00 95.31 283 PRO A C 1
ATOM 2248 O O . PRO A 1 283 ? -4.376 1.517 -14.795 1.00 95.31 283 PRO A O 1
ATOM 2251 N N . LEU A 1 284 ? -2.163 1.814 -14.615 1.00 93.31 284 LEU A N 1
ATOM 2252 C CA . LEU A 1 284 ? -2.238 3.012 -13.785 1.00 93.31 284 LEU A CA 1
ATOM 2253 C C . LEU A 1 284 ? -1.335 4.116 -14.350 1.00 93.31 284 LEU A C 1
ATOM 2255 O O . LEU A 1 284 ? -0.104 4.053 -14.280 1.00 93.31 284 LEU A O 1
ATOM 2259 N N . GLY A 1 285 ? -1.979 5.164 -14.863 1.00 91.19 285 GLY A N 1
ATOM 2260 C CA . GLY A 1 285 ? -1.348 6.338 -15.462 1.00 91.19 285 GLY A CA 1
ATOM 2261 C C . GLY A 1 285 ? -1.593 6.422 -16.972 1.00 91.19 285 GLY A C 1
ATOM 2262 O O . GLY A 1 285 ? -2.358 5.625 -17.511 1.00 91.19 285 GLY A O 1
ATOM 2263 N N . PRO A 1 286 ? -0.964 7.389 -17.663 1.00 87.25 286 PRO A N 1
ATOM 2264 C CA . PRO A 1 286 ? -1.129 7.564 -19.103 1.00 87.25 286 PRO A CA 1
ATOM 2265 C C . PRO A 1 286 ? -0.697 6.316 -19.873 1.00 87.25 286 PRO A C 1
ATOM 2267 O O . PRO A 1 286 ? 0.443 5.868 -19.743 1.00 87.25 286 PRO A O 1
ATOM 2270 N N . GLU A 1 287 ? -1.608 5.764 -20.669 1.00 89.75 287 GLU A N 1
ATOM 2271 C CA . GLU A 1 287 ? -1.346 4.561 -21.452 1.00 89.75 287 GLU A CA 1
ATOM 2272 C C . GLU A 1 287 ? -0.614 4.858 -22.759 1.00 89.75 287 GLU A C 1
ATOM 2274 O O . GLU A 1 287 ? -0.785 5.892 -23.408 1.00 89.75 287 GLU A O 1
ATOM 2279 N N . ALA A 1 288 ? 0.199 3.888 -23.144 1.00 86.75 288 ALA A N 1
ATOM 2280 C CA . ALA A 1 288 ? 0.970 3.847 -24.361 1.00 86.75 288 ALA A CA 1
ATOM 2281 C C . ALA A 1 288 ? 0.689 2.529 -25.082 1.00 86.75 288 ALA A C 1
ATOM 2283 O O . ALA A 1 288 ? 0.805 1.470 -24.471 1.00 86.75 288 ALA A O 1
ATOM 2284 N N . GLU A 1 289 ? 0.366 2.584 -26.373 1.00 85.31 289 GLU A N 1
ATOM 2285 C CA . GLU A 1 289 ? -0.125 1.422 -27.127 1.00 85.31 289 GLU A CA 1
ATOM 2286 C C . GLU A 1 289 ? 0.803 0.196 -27.040 1.00 85.31 289 GLU A C 1
ATOM 2288 O O . GLU A 1 289 ? 0.332 -0.914 -26.804 1.00 85.31 289 GLU A O 1
ATOM 2293 N N . GLU A 1 290 ? 2.127 0.381 -27.125 1.00 87.31 290 GLU A N 1
ATOM 2294 C CA . GLU A 1 290 ? 3.055 -0.758 -27.095 1.00 87.31 290 GLU A CA 1
ATOM 2295 C C . GLU A 1 290 ? 3.349 -1.272 -25.671 1.00 87.31 290 GLU A C 1
ATOM 2297 O O . GLU A 1 290 ? 3.503 -2.477 -25.445 1.00 87.31 290 GLU A O 1
ATOM 2302 N N . VAL A 1 291 ? 3.426 -0.371 -24.687 1.00 86.12 291 VAL A N 1
ATOM 2303 C CA . VAL A 1 291 ? 4.029 -0.658 -23.368 1.00 86.12 291 VAL A CA 1
ATOM 2304 C C . VAL A 1 291 ? 3.061 -0.555 -22.185 1.00 86.12 291 VAL A C 1
ATOM 2306 O O . VAL A 1 291 ? 3.410 -0.938 -21.071 1.00 86.12 291 VAL A O 1
ATOM 2309 N N . GLY A 1 292 ? 1.830 -0.094 -22.409 1.00 91.88 292 GLY A N 1
ATOM 2310 C CA . GLY A 1 292 ? 0.818 0.124 -21.374 1.00 91.88 292 GLY A CA 1
ATOM 2311 C C . GLY A 1 292 ? 1.055 1.399 -20.560 1.00 91.88 292 GLY A C 1
ATOM 2312 O O . GLY A 1 292 ? 1.611 2.372 -21.058 1.00 91.88 292 GLY A O 1
ATOM 2313 N N . ALA A 1 293 ? 0.609 1.414 -19.307 1.00 92.69 293 ALA A N 1
ATOM 2314 C CA . ALA A 1 293 ? 0.804 2.538 -18.390 1.00 92.69 293 ALA A CA 1
ATOM 2315 C C . ALA A 1 293 ? 2.122 2.427 -17.599 1.00 92.69 293 ALA A C 1
ATOM 2317 O O . ALA A 1 293 ? 2.670 1.328 -17.464 1.00 92.69 293 ALA A O 1
ATOM 2318 N N . PRO A 1 294 ? 2.638 3.533 -17.028 1.00 91.88 294 PRO A N 1
ATOM 2319 C CA . PRO A 1 294 ? 3.875 3.509 -16.254 1.00 91.88 294 PRO A CA 1
ATOM 2320 C C . PRO A 1 294 ? 3.765 2.719 -14.947 1.00 91.88 294 PRO A C 1
ATOM 2322 O O . PRO A 1 294 ? 4.777 2.191 -14.491 1.00 91.88 294 PRO A O 1
ATOM 2325 N N . SER A 1 295 ? 2.592 2.606 -14.333 1.00 94.00 295 SER A N 1
ATOM 2326 C CA . SER A 1 295 ? 2.384 1.783 -13.141 1.00 94.00 295 SER A CA 1
ATOM 2327 C C . SER A 1 295 ? 1.275 0.770 -13.372 1.00 94.00 295 SER A C 1
ATOM 2329 O O . SER A 1 295 ? 0.478 0.884 -14.303 1.00 94.00 295 SER A O 1
ATOM 2331 N N . GLN A 1 296 ? 1.251 -0.243 -12.519 1.00 96.88 296 GLN A N 1
ATOM 2332 C CA . GLN A 1 296 ? 0.307 -1.349 -12.565 1.00 96.88 296 GLN A CA 1
ATOM 2333 C C . GLN A 1 296 ? -0.439 -1.403 -11.238 1.00 96.88 296 GLN A C 1
ATOM 2335 O O . GLN A 1 296 ? 0.148 -1.112 -10.196 1.00 96.88 296 GLN A O 1
ATOM 2340 N N . LEU A 1 297 ? -1.713 -1.778 -11.270 1.00 98.31 297 LEU A N 1
ATOM 2341 C CA . LEU A 1 297 ? -2.545 -1.972 -10.088 1.00 98.31 297 LEU A CA 1
ATOM 2342 C C . LEU A 1 297 ? -3.200 -3.348 -10.156 1.00 98.31 297 LEU A C 1
ATOM 2344 O O . LEU A 1 297 ? -3.915 -3.643 -11.105 1.00 98.31 297 LEU A O 1
ATOM 2348 N N . ALA A 1 298 ? -2.998 -4.175 -9.137 1.00 98.69 298 ALA A N 1
ATOM 2349 C CA . ALA A 1 298 ? -3.791 -5.375 -8.918 1.00 98.69 298 ALA A CA 1
ATOM 2350 C C . ALA A 1 298 ? -4.775 -5.123 -7.777 1.00 98.69 298 ALA A C 1
ATOM 2352 O O . ALA A 1 298 ? -4.375 -4.681 -6.698 1.00 98.69 298 ALA A O 1
ATOM 2353 N N . VAL A 1 299 ? -6.051 -5.422 -8.011 1.00 98.69 299 VAL A N 1
ATOM 2354 C CA . VAL A 1 299 ? -7.087 -5.395 -6.977 1.00 98.69 299 VAL A CA 1
ATOM 2355 C C . VAL A 1 299 ? -7.587 -6.809 -6.754 1.00 98.69 299 VAL A C 1
ATOM 2357 O O . VAL A 1 299 ? -8.138 -7.444 -7.654 1.00 98.69 299 VAL A O 1
ATOM 2360 N N . PHE A 1 300 ? -7.349 -7.295 -5.544 1.00 98.81 300 PHE A N 1
ATOM 2361 C CA . PHE A 1 300 ? -7.752 -8.602 -5.063 1.00 98.81 300 PHE A CA 1
ATOM 2362 C C . PHE A 1 300 ? -9.005 -8.451 -4.209 1.00 98.81 300 PHE A C 1
ATOM 2364 O O . PHE A 1 300 ? -9.021 -7.624 -3.302 1.00 98.81 300 PHE A O 1
ATOM 2371 N N . GLU A 1 301 ? -10.023 -9.270 -4.448 1.00 98.50 301 GLU A N 1
ATOM 2372 C CA . GLU A 1 301 ? -11.298 -9.254 -3.720 1.00 98.50 301 GLU A CA 1
ATOM 2373 C C . GLU A 1 301 ? -11.731 -10.686 -3.405 1.00 98.50 301 GLU A C 1
ATOM 2375 O O . GLU A 1 301 ? -11.623 -11.572 -4.254 1.00 98.50 301 GLU A O 1
ATOM 2380 N N . ARG A 1 302 ? -12.210 -10.935 -2.187 1.00 95.88 302 ARG A N 1
ATOM 2381 C CA . ARG A 1 302 ? -12.683 -12.268 -1.776 1.00 95.88 302 ARG A CA 1
ATOM 2382 C C . ARG A 1 302 ? -14.043 -12.633 -2.382 1.00 95.88 302 ARG A C 1
ATOM 2384 O O . ARG A 1 302 ? -14.879 -11.745 -2.652 1.00 95.88 302 ARG A O 1
#

Secondary structure (DSSP, 8-state):
----TTHHHHHHHHHTT-HHHHHHHHHHHHTT---------PPPPTTSS------S---S--SSSSHHHHHHHTTSPPPPTTTTS--------------------HHHHHHHHHHHHHHHHT-SEEEEET-TTTHHHHHHTT-TT--EEEEEES-HHHHHHHHHHTTTTTS-HHHHTTEEEEE--TTS--GGG-S-SEEEEES-GGGS-GGGHHHHHIIIIIII--SEEEEEEE-GGGGGG-TTPPTT--SSTT-S----HHHHHHHHHHHHHHHT-EEEEEEESS-BTTTB-SEEEEEEE-